Protein AF-0000000080305340 (afdb_homodimer)

InterPro domains:
  IPR036165 YefM-like superfamily [SSF143120] (28-67)

Sequence (236 aa):
MALSLTIDPIDALPRTPASDVKKLGWRGVMRAVAREGKVLVTHHDTPEAVILSADEYAGIRQALQAAAEAHAPSLDSLRRRFDEQLAVLDGAAAGEGLRALMDAPAELHGEVRAGGSHMALSLTIDPIDALPRTPASDVKKLGWRGVMRAVAREGKVLVTHHDTPEAVILSADEYAGIRQALQAAAEAHAPSLDSLRRRFDEQLAVLDGAAAGEGLRALMDAPAELHGEVRAGGSH

pLDDT: mean 75.52, std 21.77, range [28.44, 98.44]

Secondary structure (DSSP, 8-state):
------PPPGGGS-EEEHHHHHHHHHHHHHHHHHHHSEEEEEETTEEEEEEEEHHHHHHHHHHHHHHHHHHHHHHHHHHHHHHHHHHHHHHSTTHHHHHHHHHS--------------/-----PPPPGGGS-EEEHHHHHHHHHHHHHHHHHHHSEEEEEETTEEEEEEEEHHHHHHHHHHHHHHHHHHHHHHHHHHHHHHHHHHHHHHSTTHHHHHHHHHS--------------

Solvent-accessible surface area (backbone atoms only —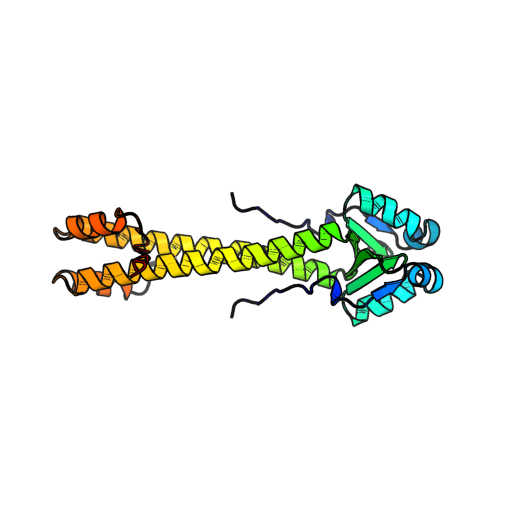 not comparable to full-atom values): 13419 Å² total; per-residue (Å²): 127,77,76,76,66,71,68,79,57,78,89,73,44,52,76,41,48,51,68,49,45,66,73,52,28,68,69,48,50,47,54,52,21,70,73,64,34,36,34,29,31,19,56,96,83,38,80,50,29,34,38,25,22,47,66,45,49,51,48,52,46,50,44,41,50,49,41,60,55,58,38,52,58,53,42,52,51,51,49,49,55,44,53,54,52,48,50,52,32,45,71,38,88,65,18,65,64,56,50,54,59,69,68,43,70,82,67,74,76,68,72,72,76,74,78,73,81,124,127,77,75,76,67,73,68,78,57,77,87,72,44,52,76,41,49,51,69,49,45,65,72,51,29,69,69,49,50,46,54,51,21,71,74,63,33,37,35,28,31,21,54,96,83,38,79,50,29,35,39,25,22,45,66,47,50,51,48,53,46,49,45,41,52,49,40,60,56,58,38,52,58,53,44,51,52,50,50,50,54,44,52,51,51,48,50,53,32,45,70,38,88,65,17,65,62,57,50,54,59,69,67,43,70,82,67,76,75,69,71,72,77,75,76,74,87,122

Structure (mmCIF, N/CA/C/O backbone):
data_AF-0000000080305340-model_v1
#
loop_
_entity.id
_entity.type
_entity.pdbx_description
1 polymer Antitoxin
#
loop_
_atom_site.group_PDB
_atom_site.id
_atom_site.type_symbol
_atom_site.label_atom_id
_atom_site.label_alt_id
_atom_site.label_comp_id
_atom_site.label_asym_id
_atom_site.label_entity_id
_atom_site.label_seq_id
_atom_site.pdbx_PDB_ins_code
_atom_site.Cartn_x
_atom_site.Cartn_y
_atom_site.Cartn_z
_atom_site.occupancy
_atom_site.B_iso_or_equiv
_atom_site.auth_seq_id
_atom_site.auth_comp_id
_atom_site.auth_asym_id
_atom_site.auth_atom_id
_atom_site.pdbx_PDB_model_num
ATOM 1 N N . MET A 1 1 ? -6.578 8.5 16.578 1 28.44 1 MET A N 1
ATOM 2 C CA . MET A 1 1 ? -5.695 7.348 16.469 1 28.44 1 MET A CA 1
ATOM 3 C C . MET A 1 1 ? -5.234 7.156 15.023 1 28.44 1 MET A C 1
ATOM 5 O O . MET A 1 1 ? -6.059 7.074 14.109 1 28.44 1 MET A O 1
ATOM 9 N N . ALA A 1 2 ? -4.141 7.637 14.688 1 37.75 2 ALA A N 1
ATOM 10 C CA . ALA A 1 2 ? -3.641 7.484 13.32 1 37.75 2 ALA A CA 1
ATOM 11 C C . ALA A 1 2 ? -3.684 6.023 12.883 1 37.75 2 ALA A C 1
ATOM 13 O O . ALA A 1 2 ? -3.324 5.125 13.648 1 37.75 2 ALA A O 1
ATOM 14 N N . LEU A 1 3 ? -4.699 5.645 12.289 1 43.81 3 LEU A N 1
ATOM 15 C CA . LEU A 1 3 ? -4.652 4.293 11.734 1 43.81 3 LEU A CA 1
ATOM 16 C C . LEU A 1 3 ? -3.242 3.943 11.273 1 43.81 3 LEU A C 1
ATOM 18 O O . LEU A 1 3 ? -2.66 4.656 10.453 1 43.81 3 LEU A O 1
ATOM 22 N N . SER A 1 4 ? -2.41 3.756 12.289 1 49.03 4 SER A N 1
ATOM 23 C CA . SER A 1 4 ? -1.072 3.246 12.008 1 49.03 4 SER A CA 1
ATOM 24 C C . SER A 1 4 ? -1.089 2.254 10.852 1 49.03 4 SER A C 1
ATOM 26 O O . SER A 1 4 ? -1.354 1.065 11.047 1 49.03 4 SER A O 1
ATOM 28 N N . LEU A 1 5 ? -1.616 2.621 9.664 1 56.94 5 LEU A N 1
ATOM 29 C CA . LEU A 1 5 ? -1.706 1.689 8.539 1 56.94 5 LEU A CA 1
ATOM 30 C C . LEU A 1 5 ? -0.317 1.276 8.062 1 56.94 5 LEU A C 1
ATOM 32 O O . LEU A 1 5 ? 0.219 1.86 7.121 1 56.94 5 LEU A O 1
ATOM 36 N N . THR A 1 6 ? 0.425 0.681 9.07 1 70.88 6 THR A N 1
ATOM 37 C CA . THR A 1 6 ? 1.723 0.156 8.656 1 70.88 6 THR A CA 1
ATOM 38 C C . THR A 1 6 ? 1.5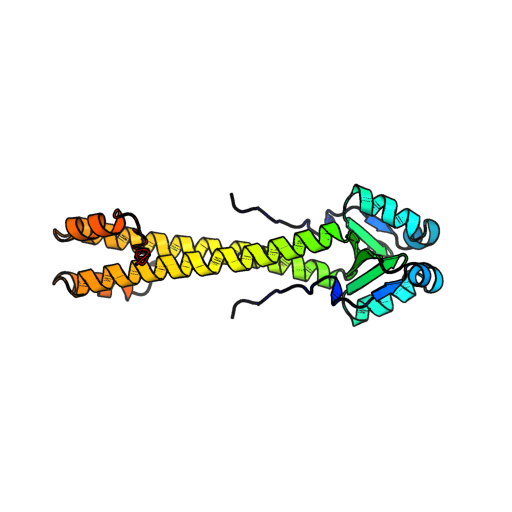66 -1.193 7.965 1 70.88 6 THR A C 1
ATOM 40 O O . THR A 1 6 ? 0.821 -2.057 8.438 1 70.88 6 THR A O 1
ATOM 43 N N . ILE A 1 7 ? 1.909 -1.12 6.781 1 86.88 7 ILE A N 1
ATOM 44 C CA . ILE A 1 7 ? 2.027 -2.4 6.09 1 86.88 7 ILE A CA 1
ATOM 45 C C . ILE A 1 7 ? 3.305 -3.107 6.531 1 86.88 7 ILE A C 1
ATOM 47 O O . ILE A 1 7 ? 4.32 -2.461 6.805 1 86.88 7 ILE A O 1
ATOM 51 N N . ASP A 1 8 ? 3.291 -4.406 6.605 1 93.19 8 ASP A N 1
ATOM 52 C CA . ASP A 1 8 ? 4.398 -5.211 7.117 1 93.19 8 ASP A CA 1
ATOM 53 C C . ASP A 1 8 ? 5.629 -5.074 6.227 1 93.19 8 ASP A C 1
ATOM 55 O O . ASP A 1 8 ? 5.516 -5.027 5 1 93.19 8 ASP A O 1
ATOM 59 N N . PRO A 1 9 ? 6.82 -5.023 6.902 1 94.81 9 PRO A N 1
ATOM 60 C CA . PRO A 1 9 ? 8.023 -5.156 6.078 1 94.81 9 PRO A CA 1
ATOM 61 C C . PRO A 1 9 ? 8.102 -6.504 5.359 1 94.81 9 PRO A C 1
ATOM 63 O O . PRO A 1 9 ? 7.562 -7.496 5.848 1 94.81 9 PRO A O 1
ATOM 66 N N . ILE A 1 10 ? 8.781 -6.453 4.234 1 96.31 10 ILE A N 1
ATOM 67 C CA . ILE A 1 10 ? 8.773 -7.609 3.344 1 96.31 10 ILE A CA 1
ATOM 68 C C . ILE A 1 10 ? 9.359 -8.82 4.066 1 96.31 10 ILE A C 1
ATOM 70 O O . ILE A 1 10 ? 8.922 -9.953 3.848 1 96.31 10 ILE A O 1
ATOM 74 N N . ASP A 1 11 ? 10.305 -8.625 4.957 1 95.44 11 ASP A N 1
ATOM 75 C CA . ASP A 1 11 ? 10.992 -9.711 5.641 1 95.44 11 ASP A CA 1
ATOM 76 C C . ASP A 1 11 ? 10.102 -10.328 6.719 1 95.44 11 ASP A C 1
ATOM 78 O O . ASP A 1 11 ? 10.406 -11.406 7.234 1 95.44 11 ASP A O 1
ATOM 82 N N . ALA A 1 12 ? 9.016 -9.703 7.055 1 96.38 12 ALA A N 1
ATOM 83 C CA . ALA A 1 12 ? 8.117 -10.188 8.094 1 96.38 12 ALA A CA 1
ATOM 84 C C . ALA A 1 12 ? 6.957 -10.977 7.492 1 96.38 12 ALA A C 1
ATOM 86 O O . ALA A 1 12 ? 6.148 -11.562 8.219 1 96.38 12 ALA A O 1
ATOM 87 N N . LEU A 1 13 ? 6.871 -11.07 6.258 1 97.06 13 LEU A N 1
ATOM 88 C CA . LEU A 1 13 ? 5.77 -11.75 5.59 1 97.06 13 LEU A CA 1
ATOM 89 C C . LEU A 1 13 ? 5.969 -13.266 5.621 1 97.06 13 LEU A C 1
ATOM 91 O O . LEU A 1 13 ? 7.102 -13.75 5.57 1 97.06 13 LEU A O 1
ATOM 95 N N . PRO A 1 14 ? 4.848 -13.984 5.762 1 96.88 14 PRO A N 1
ATOM 96 C CA . PRO A 1 14 ? 4.992 -15.422 5.531 1 96.88 14 PRO A CA 1
ATOM 97 C C . PRO A 1 14 ? 5.594 -15.742 4.164 1 96.88 14 PRO A C 1
ATOM 99 O O . PRO A 1 14 ? 5.309 -15.055 3.184 1 96.88 14 PRO A O 1
ATOM 102 N N . ARG A 1 15 ? 6.391 -16.828 4.109 1 96.5 15 ARG A N 1
ATOM 103 C CA . ARG A 1 15 ? 7.164 -17.109 2.904 1 96.5 15 ARG A CA 1
ATOM 104 C C . ARG A 1 15 ? 6.703 -18.406 2.242 1 96.5 15 ARG A C 1
ATOM 106 O O . ARG A 1 15 ? 6.32 -19.344 2.928 1 96.5 15 ARG A O 1
ATOM 113 N N . THR A 1 16 ? 6.773 -18.375 0.985 1 96 16 THR A N 1
ATOM 114 C CA . THR A 1 16 ? 6.555 -19.547 0.155 1 96 16 THR A CA 1
ATOM 115 C C . THR A 1 16 ? 7.57 -19.609 -0.98 1 96 16 THR A C 1
ATOM 117 O O . THR A 1 16 ? 7.645 -18.703 -1.806 1 96 16 THR A O 1
ATOM 120 N N . PRO A 1 17 ? 8.43 -20.703 -0.955 1 96.31 17 PRO A N 1
ATOM 121 C CA . PRO A 1 17 ? 9.344 -20.844 -2.092 1 96.31 17 PRO A CA 1
ATOM 122 C C . PRO A 1 17 ? 8.609 -20.969 -3.426 1 96.31 17 PRO A C 1
ATOM 124 O O . PRO A 1 17 ? 7.531 -21.562 -3.484 1 96.31 17 PRO A O 1
ATOM 127 N N . ALA A 1 18 ? 9.219 -20.5 -4.418 1 94.94 18 ALA A N 1
ATOM 128 C CA . ALA A 1 18 ? 8.68 -20.578 -5.773 1 94.94 18 ALA A CA 1
ATOM 129 C C . ALA A 1 18 ? 8.383 -22.031 -6.152 1 94.94 18 ALA A C 1
ATOM 131 O O . ALA A 1 18 ? 7.418 -22.312 -6.867 1 94.94 18 ALA A O 1
ATOM 132 N N . SER A 1 19 ? 9.172 -22.906 -5.668 1 93.62 19 SER A N 1
ATOM 133 C CA . SER A 1 19 ? 8.961 -24.328 -5.938 1 93.62 19 SER A CA 1
ATOM 134 C C . SER A 1 19 ? 7.641 -24.812 -5.355 1 93.62 19 SER A C 1
ATOM 136 O O . SER A 1 19 ? 6.984 -25.672 -5.934 1 93.62 19 SER A O 1
ATOM 138 N N . ASP A 1 20 ? 7.23 -24.188 -4.262 1 93.06 20 ASP A N 1
ATOM 139 C CA . ASP A 1 20 ? 5.961 -24.562 -3.641 1 93.06 20 ASP A CA 1
ATOM 140 C C . ASP A 1 20 ? 4.777 -24.016 -4.441 1 93.06 20 ASP A C 1
ATOM 142 O O . ASP A 1 20 ? 3.725 -24.656 -4.512 1 93.06 20 ASP A O 1
ATOM 146 N N . VAL A 1 21 ? 4.969 -22.938 -5.027 1 92.12 21 VAL A N 1
ATOM 147 C CA . VAL A 1 21 ? 3.928 -22.391 -5.891 1 92.12 21 VAL A CA 1
ATOM 148 C C . VAL A 1 21 ? 3.641 -23.375 -7.031 1 92.12 21 VAL A C 1
ATOM 150 O O . VAL A 1 21 ? 2.48 -23.625 -7.359 1 92.12 21 VAL A O 1
ATOM 153 N N . LYS A 1 22 ? 4.695 -23.906 -7.543 1 89 22 LYS A N 1
ATOM 154 C CA . LYS A 1 22 ? 4.574 -24.891 -8.625 1 89 22 LYS A CA 1
ATOM 155 C C . LYS A 1 22 ? 3.9 -26.172 -8.141 1 89 22 LYS A C 1
ATOM 157 O O . LYS A 1 22 ? 2.992 -26.688 -8.797 1 89 22 LYS A O 1
ATOM 162 N N . LYS A 1 23 ? 4.309 -26.625 -7.043 1 92.25 23 LYS A N 1
ATOM 163 C CA . LYS A 1 23 ? 3.865 -27.922 -6.512 1 92.25 23 LYS A CA 1
ATOM 164 C C . LYS A 1 23 ? 2.416 -27.844 -6.035 1 92.25 23 LYS A C 1
ATOM 166 O O . LYS A 1 23 ? 1.622 -28.75 -6.309 1 92.25 23 LYS A O 1
ATOM 171 N N . LEU A 1 24 ? 2.084 -26.766 -5.277 1 92.12 24 LEU A N 1
ATOM 172 C CA . LEU A 1 24 ? 0.769 -26.641 -4.664 1 92.12 24 LEU A CA 1
ATOM 173 C C . LEU A 1 24 ? -0.246 -26.094 -5.656 1 92.12 24 LEU A C 1
ATOM 175 O O . LEU A 1 24 ? -1.454 -26.25 -5.477 1 92.12 24 LEU A O 1
ATOM 179 N N . GLY A 1 25 ? 0.296 -25.422 -6.633 1 91.31 25 GLY A N 1
ATOM 180 C CA . GLY A 1 25 ? -0.583 -24.75 -7.574 1 91.31 25 GLY A CA 1
ATOM 181 C C . GLY A 1 25 ? -1.196 -23.484 -7.012 1 91.31 25 GLY A C 1
ATOM 182 O O . GLY A 1 25 ? -1.021 -23.172 -5.832 1 91.31 25 GLY A O 1
ATOM 183 N N . TRP A 1 26 ? -1.897 -22.859 -7.879 1 92.81 26 TRP A N 1
ATOM 184 C CA . TRP A 1 26 ? -2.504 -21.578 -7.523 1 92.81 26 TRP A CA 1
ATOM 185 C C . TRP A 1 26 ? -3.482 -21.734 -6.367 1 92.81 26 TRP A C 1
ATOM 187 O O . TRP A 1 26 ? -3.494 -20.922 -5.438 1 92.81 26 TRP A O 1
ATOM 197 N N . ARG A 1 27 ? -4.289 -22.766 -6.418 1 92.12 27 ARG A N 1
ATOM 198 C CA . ARG A 1 27 ? -5.277 -23 -5.371 1 92.12 27 ARG A CA 1
ATOM 199 C C . ARG A 1 27 ? -4.602 -23.188 -4.016 1 92.12 27 ARG A C 1
ATOM 201 O O . ARG A 1 27 ? -5.109 -22.719 -2.996 1 92.12 27 ARG A O 1
ATOM 208 N N . GLY A 1 28 ? -3.539 -23.953 -4.004 1 93.62 28 GLY A N 1
ATOM 209 C CA . GLY A 1 28 ? -2.785 -24.141 -2.773 1 93.62 28 GLY A CA 1
ATOM 210 C C . GLY A 1 28 ? -2.229 -22.844 -2.219 1 93.62 28 GLY A C 1
ATOM 211 O O . GLY A 1 28 ? -2.301 -22.594 -1.013 1 93.62 28 GLY A O 1
ATOM 212 N N . VAL A 1 29 ? -1.675 -21.984 -3.064 1 94.56 29 VAL A N 1
ATOM 213 C CA . VAL A 1 29 ? -1.134 -20.688 -2.668 1 94.56 29 VAL A CA 1
ATOM 214 C C . VAL A 1 29 ? -2.254 -19.812 -2.127 1 94.56 29 VAL A C 1
ATOM 216 O O . VAL A 1 29 ? -2.08 -19.125 -1.113 1 94.56 29 VAL A O 1
ATOM 219 N N . MET A 1 30 ? -3.41 -19.812 -2.766 1 95.5 30 MET A N 1
ATOM 220 C CA . MET A 1 30 ? -4.531 -18.969 -2.371 1 95.5 30 MET A CA 1
ATOM 221 C C . MET A 1 30 ? -5.07 -19.375 -1.005 1 95.5 30 MET A C 1
ATOM 223 O O . MET A 1 30 ? -5.645 -18.562 -0.286 1 95.5 30 MET A O 1
ATOM 227 N N . ARG A 1 31 ? -4.918 -20.641 -0.623 1 95.69 31 ARG A N 1
ATOM 228 C CA . ARG A 1 31 ? -5.305 -21.047 0.726 1 95.69 31 ARG A CA 1
ATOM 229 C C . ARG A 1 31 ? -4.473 -20.312 1.773 1 95.69 31 ARG A C 1
ATOM 231 O O . ARG A 1 31 ? -5.008 -19.828 2.771 1 95.69 31 ARG A O 1
ATOM 238 N N . ALA A 1 32 ? -3.211 -20.188 1.512 1 94.56 32 ALA A N 1
ATOM 239 C CA . ALA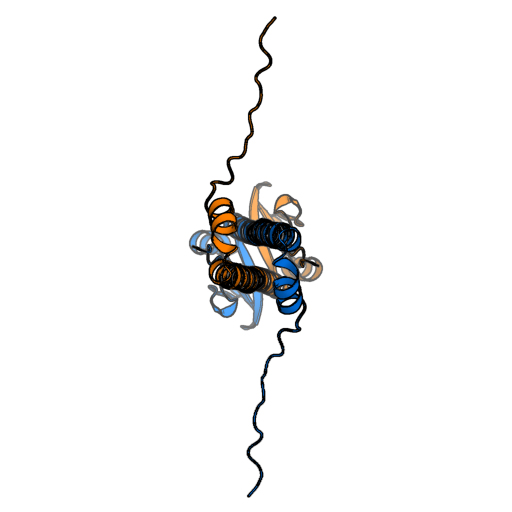 A 1 32 ? -2.334 -19.453 2.418 1 94.56 32 ALA A CA 1
ATOM 240 C C . ALA A 1 32 ? -2.664 -17.953 2.41 1 94.56 32 ALA A C 1
ATOM 242 O O . ALA A 1 32 ? -2.734 -17.328 3.465 1 94.56 32 ALA A O 1
ATOM 243 N N . VAL A 1 33 ? -2.932 -17.453 1.264 1 97 33 VAL A N 1
ATOM 244 C CA . VAL A 1 33 ? -3.25 -16.031 1.112 1 97 33 VAL A CA 1
ATOM 245 C C . VAL A 1 33 ? -4.578 -15.727 1.802 1 97 33 VAL A C 1
ATOM 247 O O . VAL A 1 33 ? -4.734 -14.664 2.41 1 97 33 VAL A O 1
ATOM 250 N N . ALA A 1 34 ? -5.48 -16.625 1.646 1 95.81 34 ALA A N 1
ATOM 251 C CA . ALA A 1 34 ? -6.773 -16.438 2.293 1 95.81 34 ALA A CA 1
ATOM 252 C C . ALA A 1 34 ? -6.621 -16.344 3.809 1 95.81 34 ALA A C 1
ATOM 254 O O . ALA A 1 34 ? -7.352 -15.594 4.465 1 95.81 34 ALA A O 1
ATOM 255 N N . ARG A 1 35 ? -5.668 -17 4.387 1 94.75 35 ARG A N 1
ATOM 256 C CA . ARG A 1 35 ? -5.449 -17.031 5.828 1 94.75 35 ARG A CA 1
ATOM 257 C C . ARG A 1 35 ? -4.652 -15.82 6.293 1 94.75 35 ARG A C 1
ATOM 259 O O . ARG A 1 35 ? -4.984 -15.203 7.305 1 94.75 35 ARG A O 1
ATOM 266 N N . GLU A 1 36 ? -3.609 -15.477 5.531 1 95.44 36 GLU A N 1
ATOM 267 C CA . GLU A 1 36 ? -2.637 -14.484 5.98 1 95.44 36 GLU A CA 1
ATOM 268 C C . GLU A 1 36 ? -2.871 -13.133 5.309 1 95.44 36 GLU A C 1
ATOM 270 O O . GLU A 1 36 ? -2.33 -12.117 5.742 1 95.44 36 GLU A O 1
ATOM 275 N N . GLY A 1 37 ? -3.586 -13.117 4.203 1 96.94 37 GLY A N 1
ATOM 276 C CA . GLY A 1 37 ? -3.812 -11.922 3.412 1 96.94 37 GLY A CA 1
ATOM 277 C C . GLY A 1 37 ? -2.695 -11.633 2.428 1 96.94 37 GLY A C 1
ATOM 278 O O . GLY A 1 37 ? -2.883 -10.883 1.468 1 96.94 37 GLY A O 1
ATOM 279 N N . LYS A 1 38 ? -1.516 -12.227 2.717 1 98.06 38 LYS A N 1
ATOM 280 C CA . LYS A 1 38 ? -0.329 -11.953 1.911 1 98.06 38 LYS A CA 1
ATOM 281 C C . LYS A 1 38 ? 0.73 -13.031 2.111 1 98.06 38 LYS A C 1
ATOM 283 O O . LYS A 1 38 ? 0.821 -13.633 3.188 1 98.06 38 LYS A O 1
ATOM 288 N N . VAL A 1 39 ? 1.515 -13.219 1.073 1 98 39 VAL A N 1
ATOM 289 C CA . VAL A 1 39 ? 2.639 -14.148 1.16 1 98 39 VAL A CA 1
ATOM 290 C C . VAL A 1 39 ? 3.781 -13.656 0.274 1 98 39 VAL A C 1
ATOM 292 O O . VAL A 1 39 ? 3.549 -13.148 -0.826 1 98 39 VAL A O 1
ATOM 295 N N . LEU A 1 40 ? 4.992 -13.82 0.796 1 98.38 40 LEU A N 1
ATOM 296 C CA . LEU A 1 40 ? 6.203 -13.555 0.027 1 98.38 40 LEU A CA 1
ATOM 297 C C . LEU A 1 40 ? 6.652 -14.797 -0.731 1 98.38 40 LEU A C 1
ATOM 299 O O . LEU A 1 40 ? 6.82 -15.867 -0.135 1 98.38 40 LEU A O 1
ATOM 303 N N . VAL A 1 41 ? 6.785 -14.68 -1.969 1 98.12 41 VAL A N 1
ATOM 304 C CA . VAL A 1 41 ? 7.363 -15.758 -2.77 1 98.12 41 VAL A CA 1
ATOM 305 C C . VAL A 1 41 ? 8.867 -15.523 -2.939 1 98.12 41 VAL A C 1
ATOM 307 O O . VAL A 1 41 ? 9.289 -14.438 -3.324 1 98.12 41 VAL A O 1
ATOM 310 N N . THR A 1 42 ? 9.594 -16.562 -2.602 1 97.69 42 THR A N 1
ATOM 311 C CA . THR A 1 42 ? 11.047 -16.469 -2.703 1 97.69 42 THR A CA 1
ATOM 312 C C . THR A 1 42 ? 11.586 -17.484 -3.717 1 97.69 42 THR A C 1
ATOM 314 O O . THR A 1 42 ? 10.938 -18.484 -3.998 1 97.69 42 THR A O 1
ATOM 317 N N . HIS A 1 43 ? 12.641 -17.125 -4.355 1 95.06 43 HIS A N 1
ATOM 318 C CA . HIS A 1 43 ? 13.469 -18.016 -5.16 1 95.06 43 HIS A CA 1
ATOM 319 C C . HIS A 1 43 ? 14.891 -18.094 -4.613 1 95.06 43 HIS A C 1
ATOM 321 O O . HIS A 1 43 ? 15.578 -17.062 -4.5 1 95.06 43 HIS A O 1
ATOM 327 N N . HIS A 1 44 ? 15.367 -19.25 -4.16 1 93.06 44 HIS A N 1
ATOM 328 C CA . HIS A 1 44 ? 16.641 -19.438 -3.488 1 93.06 44 HIS A CA 1
ATOM 329 C C . HIS A 1 44 ? 16.828 -18.422 -2.367 1 93.06 44 HIS A C 1
ATOM 331 O O . HIS A 1 44 ? 17.875 -17.781 -2.281 1 93.06 44 HIS A O 1
ATOM 337 N N . ASP A 1 45 ? 15.797 -18.172 -1.675 1 92.69 45 ASP A N 1
ATOM 338 C CA . ASP A 1 45 ? 15.734 -17.328 -0.48 1 92.69 45 ASP A CA 1
ATOM 339 C C . ASP A 1 45 ? 15.805 -15.852 -0.843 1 92.69 45 ASP A C 1
ATOM 341 O O . ASP A 1 45 ? 15.914 -14.992 0.038 1 92.69 45 ASP A O 1
ATOM 345 N N . THR A 1 46 ? 15.75 -15.555 -2.051 1 95.5 46 THR A N 1
ATOM 346 C CA . THR A 1 46 ? 15.68 -14.172 -2.506 1 95.5 46 THR A CA 1
ATOM 347 C C . THR A 1 46 ? 14.234 -13.758 -2.76 1 95.5 46 THR A C 1
ATOM 349 O O . THR A 1 46 ? 13.5 -14.445 -3.467 1 95.5 46 THR A O 1
ATOM 352 N N . PRO A 1 47 ? 13.828 -12.695 -2.158 1 97.25 47 PRO A N 1
ATOM 353 C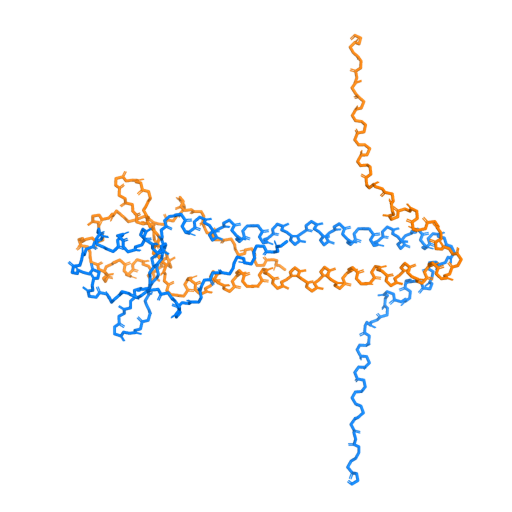 CA . PRO A 1 47 ? 12.461 -12.234 -2.398 1 97.25 47 PRO A CA 1
ATOM 354 C C . PRO A 1 47 ? 12.195 -11.906 -3.867 1 97.25 47 PRO A C 1
ATOM 356 O O . PRO A 1 47 ? 12.969 -11.18 -4.492 1 97.25 47 PRO A O 1
ATOM 359 N N . GLU A 1 48 ? 11.062 -12.391 -4.332 1 97.31 48 GLU A N 1
ATOM 360 C CA . GLU A 1 48 ? 10.727 -12.141 -5.73 1 97.31 48 GLU A CA 1
ATOM 361 C C . GLU A 1 48 ? 9.438 -11.328 -5.848 1 97.31 48 GLU A C 1
ATOM 363 O O . GLU A 1 48 ? 9.391 -10.328 -6.566 1 97.31 48 GLU A O 1
ATOM 368 N N . ALA A 1 49 ? 8.438 -11.758 -5.176 1 98.38 49 ALA A N 1
ATOM 369 C CA . ALA A 1 49 ? 7.129 -11.125 -5.316 1 98.38 49 ALA A CA 1
ATOM 370 C C . ALA A 1 49 ? 6.281 -11.32 -4.062 1 98.38 49 ALA A C 1
ATOM 372 O O . ALA A 1 49 ? 6.566 -12.195 -3.246 1 98.38 49 ALA A O 1
ATOM 373 N N . VAL A 1 50 ? 5.348 -10.492 -3.867 1 98.44 50 VAL A N 1
ATOM 374 C CA . VAL A 1 50 ? 4.348 -10.602 -2.809 1 98.44 50 VAL A CA 1
ATOM 375 C C . VAL A 1 50 ? 2.967 -10.82 -3.424 1 98.44 50 VAL A C 1
ATOM 377 O O . VAL A 1 50 ? 2.574 -10.109 -4.352 1 98.44 50 VAL A O 1
ATOM 380 N N . ILE A 1 51 ? 2.322 -11.789 -2.949 1 98.44 51 ILE A N 1
ATOM 381 C CA . ILE A 1 51 ? 0.935 -12.023 -3.336 1 98.44 51 ILE A CA 1
ATOM 382 C C . ILE A 1 51 ? 0 -11.5 -2.248 1 98.44 51 ILE A C 1
ATOM 384 O O . ILE A 1 51 ? 0.091 -11.914 -1.09 1 98.44 51 ILE A O 1
ATOM 388 N N . LEU A 1 52 ? -0.815 -10.594 -2.654 1 98.19 52 LEU A N 1
ATOM 389 C CA . LEU A 1 52 ? -1.842 -10.031 -1.782 1 98.19 52 LEU A CA 1
ATOM 390 C C . LEU A 1 52 ? -3.225 -10.531 -2.18 1 98.19 52 LEU A C 1
ATOM 392 O O . LEU A 1 52 ? -3.539 -10.633 -3.369 1 98.19 52 LEU A O 1
ATOM 396 N N . SER A 1 53 ? -4.023 -10.812 -1.187 1 97.94 53 SER A N 1
ATOM 397 C CA . SER A 1 53 ? -5.441 -10.961 -1.513 1 97.94 53 SER A CA 1
ATOM 398 C C . SER A 1 53 ? -6.012 -9.672 -2.084 1 97.94 53 SER A C 1
ATOM 400 O O . SER A 1 53 ? -5.48 -8.586 -1.837 1 97.94 53 SER A O 1
ATOM 402 N N . ALA A 1 54 ? -7.062 -9.797 -2.787 1 97.25 54 ALA A N 1
ATOM 403 C CA . ALA A 1 54 ? -7.738 -8.609 -3.299 1 97.25 54 ALA A CA 1
ATOM 404 C C . ALA A 1 54 ? -8.141 -7.672 -2.16 1 97.25 54 ALA A C 1
ATOM 406 O O . ALA A 1 54 ? -8.023 -6.449 -2.279 1 97.25 54 ALA A O 1
ATOM 407 N N . ASP A 1 55 ? -8.547 -8.234 -1.075 1 95.06 55 ASP A N 1
ATOM 408 C CA . ASP A 1 55 ? -8.961 -7.445 0.082 1 95.06 55 ASP A CA 1
ATOM 409 C C . ASP A 1 55 ? -7.777 -6.699 0.693 1 95.06 55 ASP A C 1
ATOM 411 O O . ASP A 1 55 ? -7.895 -5.531 1.065 1 95.06 55 ASP A O 1
ATOM 415 N N . GLU A 1 56 ? -6.617 -7.391 0.802 1 95.69 56 GLU A N 1
ATOM 416 C CA . GLU A 1 56 ? -5.422 -6.746 1.338 1 95.69 56 GLU A CA 1
ATOM 417 C C . GLU A 1 56 ? -4.973 -5.586 0.451 1 95.69 56 GLU A C 1
ATOM 419 O O . GLU A 1 56 ? -4.613 -4.52 0.951 1 95.69 56 GLU A O 1
ATOM 424 N N . TYR A 1 57 ? -5.008 -5.793 -0.797 1 96.31 57 TYR A N 1
ATOM 425 C CA . TYR A 1 57 ? -4.648 -4.734 -1.733 1 96.31 57 TYR A CA 1
ATOM 426 C C . TYR A 1 57 ? -5.57 -3.529 -1.575 1 96.31 57 TYR A C 1
ATOM 428 O O . TYR A 1 57 ? -5.109 -2.387 -1.532 1 96.31 57 TYR A O 1
ATOM 436 N N . ALA A 1 58 ? -6.836 -3.768 -1.497 1 93.88 58 ALA A N 1
ATOM 437 C CA . ALA A 1 58 ? -7.812 -2.701 -1.312 1 93.88 58 ALA A CA 1
ATOM 438 C C . ALA A 1 58 ? -7.559 -1.94 -0.013 1 93.88 58 ALA A C 1
ATOM 440 O O . ALA A 1 58 ? -7.684 -0.714 0.03 1 93.88 58 ALA A O 1
ATOM 441 N N . GLY A 1 59 ? -7.227 -2.662 1.014 1 92.38 59 GLY A N 1
ATOM 442 C CA . GLY A 1 59 ? -6.914 -2.031 2.285 1 92.38 59 GLY A CA 1
ATOM 443 C C . GLY A 1 59 ? -5.723 -1.095 2.211 1 92.38 59 GLY A C 1
ATOM 444 O O . GLY A 1 59 ? -5.75 -0.003 2.783 1 92.38 59 GLY A O 1
ATOM 445 N N . ILE A 1 60 ? -4.727 -1.586 1.546 1 91.81 60 ILE A N 1
ATOM 446 C CA . ILE A 1 60 ? -3.529 -0.772 1.367 1 91.81 60 ILE A CA 1
ATOM 447 C C . ILE A 1 60 ? -3.877 0.495 0.589 1 91.81 60 ILE A C 1
ATOM 449 O O . ILE A 1 60 ? -3.459 1.594 0.962 1 91.81 60 ILE A O 1
ATOM 453 N N . ARG A 1 61 ? -4.637 0.362 -0.453 1 92.06 61 ARG A N 1
ATOM 454 C CA . ARG A 1 61 ? -5.051 1.512 -1.251 1 92.06 61 ARG A CA 1
ATOM 455 C C . ARG A 1 61 ? -5.848 2.504 -0.409 1 92.06 61 ARG A C 1
ATOM 457 O O . ARG A 1 61 ? -5.633 3.715 -0.501 1 92.06 61 ARG A O 1
ATOM 464 N N . GLN A 1 62 ? -6.734 1.99 0.361 1 89.31 62 GLN A N 1
ATOM 465 C CA . GLN A 1 62 ? -7.551 2.838 1.224 1 89.31 62 GLN A CA 1
ATOM 466 C C . GLN A 1 62 ? -6.688 3.588 2.234 1 89.31 62 GLN A C 1
ATOM 468 O O . GLN A 1 62 ? -6.926 4.766 2.512 1 89.31 62 GLN A O 1
ATOM 473 N N . ALA A 1 63 ? -5.777 2.834 2.736 1 87 63 ALA A N 1
ATOM 474 C CA . ALA A 1 63 ? -4.883 3.451 3.715 1 87 63 ALA A CA 1
ATOM 475 C C . ALA A 1 63 ? -4.09 4.594 3.09 1 87 63 ALA A C 1
ATOM 477 O O . ALA A 1 63 ? -3.924 5.652 3.705 1 87 63 ALA A O 1
ATOM 478 N N . LEU A 1 64 ? -3.633 4.395 1.926 1 86.38 64 LEU A N 1
ATOM 479 C CA . LEU A 1 64 ? -2.869 5.414 1.216 1 86.38 64 LEU A CA 1
ATOM 480 C C . LEU A 1 64 ? -3.736 6.629 0.911 1 86.38 64 LEU A C 1
ATOM 482 O O . LEU A 1 64 ? -3.293 7.77 1.065 1 86.38 64 LEU A O 1
ATOM 486 N N . GLN A 1 65 ? -4.922 6.359 0.526 1 84 65 GLN A N 1
ATOM 487 C CA . GLN A 1 65 ? -5.855 7.441 0.227 1 84 65 GLN A CA 1
ATOM 488 C C . GLN A 1 65 ? -6.188 8.242 1.481 1 84 65 GLN A C 1
ATOM 490 O O . GLN A 1 65 ? -6.215 9.477 1.449 1 84 65 GLN A O 1
ATOM 495 N N . ALA A 1 66 ? -6.422 7.535 2.5 1 82.38 66 ALA A N 1
ATOM 496 C CA . ALA A 1 66 ? -6.75 8.188 3.766 1 82.38 66 ALA A CA 1
ATOM 497 C C . ALA A 1 66 ? -5.594 9.062 4.246 1 82.38 66 ALA A C 1
ATOM 499 O O . ALA A 1 66 ? -5.812 10.156 4.777 1 82.38 66 ALA A O 1
ATOM 500 N N . ALA A 1 67 ? -4.422 8.547 4.066 1 77.5 67 ALA A N 1
ATOM 501 C CA . ALA A 1 67 ? -3.242 9.297 4.48 1 77.5 67 ALA A CA 1
ATOM 502 C C . ALA A 1 67 ? -3.105 10.586 3.672 1 77.5 67 ALA A C 1
ATOM 504 O O . ALA A 1 67 ? -2.744 11.633 4.215 1 77.5 67 ALA A O 1
ATOM 505 N N . ALA A 1 68 ? -3.408 10.531 2.479 1 74.75 68 ALA A N 1
ATOM 506 C CA . ALA A 1 68 ? -3.332 11.695 1.6 1 74.75 68 ALA A CA 1
ATOM 507 C C . ALA A 1 68 ? -4.383 12.734 1.975 1 74.75 68 ALA A C 1
ATOM 509 O O . ALA A 1 68 ? -4.125 13.938 1.91 1 74.75 68 ALA A O 1
ATOM 510 N N . GLU A 1 69 ? -5.488 12.266 2.42 1 75.19 69 GLU A N 1
ATOM 511 C CA . GLU A 1 69 ? -6.605 13.148 2.729 1 75.19 69 GLU A CA 1
ATOM 512 C C . GLU A 1 69 ? -6.449 13.781 4.109 1 75.19 69 GLU A C 1
ATOM 514 O O . GLU A 1 69 ? -6.98 14.859 4.371 1 75.19 69 GLU A O 1
ATOM 519 N N . ALA A 1 70 ? -5.914 13.07 5.02 1 69.31 70 ALA A N 1
ATOM 520 C CA . ALA A 1 70 ? -5.766 13.547 6.395 1 69.31 70 ALA A CA 1
ATOM 521 C C . ALA A 1 70 ? -4.863 14.773 6.453 1 69.31 70 ALA A C 1
ATOM 523 O O . ALA A 1 70 ? -5.055 15.656 7.293 1 69.31 70 ALA A O 1
ATOM 524 N N . HIS A 1 71 ? -3.857 14.891 5.73 1 65.19 71 HIS A N 1
ATOM 525 C CA . HIS A 1 71 ? -2.877 15.969 5.816 1 65.19 71 HIS A CA 1
ATOM 526 C C . HIS A 1 71 ? -3.436 17.266 5.254 1 65.19 71 HIS A C 1
ATOM 528 O O . HIS A 1 71 ? -3.332 18.328 5.887 1 65.19 71 HIS A O 1
ATOM 534 N N . ALA A 1 72 ? -4.176 17.219 4.273 1 63.12 72 ALA A N 1
ATOM 535 C CA . ALA A 1 72 ? -4.48 18.422 3.488 1 63.12 72 ALA A CA 1
ATOM 536 C C . ALA A 1 72 ? -5.445 19.328 4.234 1 63.12 72 ALA A C 1
ATOM 538 O O . ALA A 1 72 ? -5.172 20.516 4.414 1 63.12 72 ALA A O 1
ATOM 539 N N . PRO A 1 73 ? -6.484 18.828 4.688 1 63.09 73 PRO A N 1
ATOM 540 C CA . PRO A 1 73 ? -7.484 19.75 5.227 1 63.09 73 PRO A CA 1
ATOM 541 C C . PRO A 1 73 ? -7.094 20.312 6.594 1 63.09 73 PRO A C 1
ATOM 543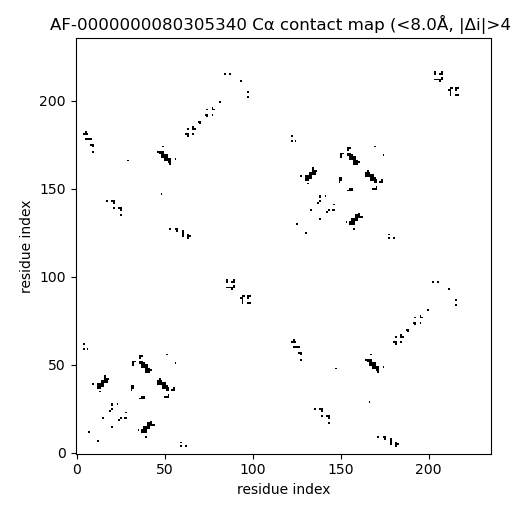 O O . PRO A 1 73 ? -7.371 21.484 6.891 1 63.09 73 PRO A O 1
ATOM 546 N N . SER A 1 74 ? -6.406 19.453 7.238 1 68.12 74 SER A N 1
ATOM 547 C CA . SER A 1 74 ? -6.078 19.891 8.594 1 68.12 74 SER A CA 1
ATOM 548 C C . SER A 1 74 ? -5.027 21 8.57 1 68.12 74 SER A C 1
ATOM 550 O O . SER A 1 74 ? -5.172 22.016 9.266 1 68.12 74 SER A O 1
ATOM 552 N N . LEU A 1 75 ? -4.051 20.797 7.797 1 67.94 75 LEU A N 1
ATOM 553 C CA . LEU A 1 75 ? -2.977 21.781 7.684 1 67.94 75 LEU A CA 1
ATOM 554 C C . LEU A 1 75 ? -3.496 23.094 7.09 1 67.94 75 LEU A C 1
ATOM 556 O O . LEU A 1 75 ? -3.146 24.172 7.566 1 67.94 75 LEU A O 1
ATOM 560 N N . ASP A 1 76 ? -4.332 22.906 6.109 1 70.94 76 ASP A N 1
ATOM 561 C CA . ASP A 1 76 ? -4.906 24.078 5.465 1 70.94 76 ASP A CA 1
ATOM 562 C C . ASP A 1 76 ? -5.793 24.859 6.438 1 70.94 76 ASP A C 1
ATOM 564 O O . ASP A 1 76 ? -5.75 26.094 6.477 1 70.94 76 ASP A O 1
ATOM 568 N N . SER A 1 77 ? -6.578 24.109 7.168 1 74.25 77 SER A N 1
ATOM 569 C CA . SER A 1 77 ? -7.457 24.75 8.141 1 74.25 77 SER A CA 1
ATOM 570 C C . SER A 1 77 ? -6.652 25.469 9.227 1 74.25 77 SER A C 1
ATOM 572 O O . SER A 1 77 ? -6.992 26.578 9.625 1 74.25 77 SER A O 1
ATOM 574 N N . LEU A 1 78 ? -5.602 24.875 9.633 1 72.56 78 LEU A N 1
ATOM 575 C CA . LEU A 1 78 ? -4.758 25.484 10.656 1 72.56 78 LEU A CA 1
ATOM 576 C C . LEU A 1 78 ? -4.027 26.703 10.109 1 72.56 78 LEU A C 1
ATOM 578 O O . LEU A 1 78 ? -3.939 27.734 10.789 1 72.56 78 LEU A O 1
ATOM 582 N N . ARG A 1 79 ? -3.564 26.578 8.984 1 75.19 79 ARG A N 1
ATOM 583 C CA . ARG A 1 79 ? -2.902 27.703 8.336 1 75.19 79 ARG A CA 1
ATOM 584 C C . ARG A 1 79 ? -3.859 28.875 8.172 1 75.19 79 ARG A C 1
ATOM 586 O O . ARG A 1 79 ? -3.486 30.031 8.422 1 75.19 79 ARG A O 1
ATOM 593 N N . ARG A 1 80 ? -5.035 28.656 7.793 1 77.88 80 ARG A N 1
ATOM 594 C CA . ARG A 1 80 ? -6.039 29.703 7.617 1 77.88 80 ARG A CA 1
ATOM 595 C C . ARG A 1 80 ? -6.344 30.391 8.938 1 77.88 80 ARG A C 1
ATOM 597 O O . ARG A 1 80 ? -6.406 31.625 9 1 77.88 80 ARG A O 1
ATOM 604 N N . ARG A 1 81 ? -6.57 29.625 9.906 1 71.69 81 ARG A N 1
ATOM 605 C CA . ARG A 1 81 ? -6.855 30.203 11.219 1 71.69 81 ARG A CA 1
ATOM 606 C C . ARG A 1 81 ? -5.703 31.078 11.695 1 71.69 81 ARG A C 1
ATOM 608 O O . ARG A 1 81 ? -5.93 32.156 12.266 1 71.69 81 ARG A O 1
ATOM 615 N N . PHE A 1 82 ? -4.555 30.578 11.438 1 75.25 82 PHE A N 1
ATOM 616 C CA . PHE A 1 82 ? -3.359 31.344 11.797 1 75.25 82 PHE A CA 1
ATOM 617 C C . PHE A 1 82 ? -3.314 32.656 11.039 1 75.25 82 PHE A C 1
ATOM 619 O O . PHE A 1 82 ? -3.143 33.719 11.648 1 75.25 82 PHE A O 1
ATOM 626 N N . ASP A 1 83 ? -3.463 32.562 9.812 1 73.69 83 ASP A N 1
ATOM 627 C CA . ASP A 1 83 ? -3.451 33.781 8.977 1 73.69 83 ASP A CA 1
ATOM 628 C C . ASP A 1 83 ? -4.523 34.75 9.422 1 73.69 83 ASP A C 1
ATOM 630 O O . ASP A 1 83 ? -4.289 35.969 9.445 1 73.69 83 ASP A O 1
ATOM 634 N N . GLU A 1 84 ? -5.664 34.312 9.711 1 73.38 84 GLU A N 1
ATOM 635 C CA . GLU A 1 84 ? -6.777 35.156 10.148 1 73.38 84 GLU A CA 1
ATOM 636 C C . GLU A 1 84 ? -6.453 35.875 11.469 1 73.38 84 GLU A C 1
ATOM 638 O O . GLU A 1 84 ? -6.746 37.031 11.633 1 73.38 84 GLU A O 1
ATOM 643 N N . GLN A 1 85 ? -5.859 35.25 12.352 1 69.62 85 GLN A N 1
ATOM 644 C CA . GLN A 1 85 ? -5.473 35.812 13.641 1 69.62 85 GLN A CA 1
ATOM 645 C C . GLN A 1 85 ? -4.41 36.875 13.469 1 69.62 85 GLN A C 1
ATOM 647 O O . GLN A 1 85 ? -4.461 37.938 14.125 1 69.62 85 GLN A O 1
ATOM 652 N N . LEU A 1 86 ? -3.566 36.594 12.555 1 71.88 86 LEU A N 1
ATOM 653 C CA . LEU A 1 86 ? -2.521 37.562 12.281 1 71.88 86 LEU A CA 1
ATOM 654 C C . LEU A 1 86 ? -3.105 38.844 11.641 1 71.88 86 LEU A C 1
ATOM 656 O O . LEU A 1 86 ? -2.664 39.938 11.938 1 71.88 86 LEU A O 1
ATOM 660 N N . ALA A 1 87 ? -4.023 38.625 10.812 1 70.81 87 ALA A N 1
ATOM 661 C CA . ALA A 1 87 ? -4.68 39.75 10.148 1 70.81 87 ALA A CA 1
ATOM 662 C C . ALA A 1 87 ? -5.414 40.625 11.156 1 70.81 87 ALA A C 1
ATOM 664 O O . ALA A 1 87 ? -5.422 41.844 11.031 1 70.81 87 ALA A O 1
ATOM 665 N N . VAL A 1 88 ? -6.059 40.031 12.102 1 66.81 88 VAL A N 1
ATOM 666 C CA . VAL A 1 88 ? -6.789 40.75 13.141 1 66.81 88 VAL A CA 1
ATOM 667 C C . VAL A 1 88 ? -5.812 41.531 13.992 1 66.81 88 VAL A C 1
ATOM 669 O O . VAL A 1 88 ? -6.078 42.688 14.336 1 66.81 88 VAL A O 1
ATOM 672 N N . LEU A 1 89 ? -4.727 40.938 14.281 1 65.94 89 LEU A N 1
ATOM 673 C CA . LEU A 1 89 ? -3.715 41.625 15.086 1 65.94 89 LEU A CA 1
ATOM 674 C C . LEU A 1 89 ? -3.096 42.781 14.328 1 65.94 89 LEU A C 1
ATOM 676 O O . LEU A 1 89 ? -2.834 43.844 14.906 1 65.94 89 LEU A O 1
ATOM 680 N N . ASP A 1 90 ? -2.746 42.406 13.164 1 63.03 90 ASP A N 1
ATOM 681 C CA . ASP A 1 90 ? -2.186 43.469 12.336 1 63.03 90 ASP A CA 1
ATOM 682 C C . ASP A 1 90 ? -3.164 44.656 12.211 1 63.03 90 ASP A C 1
ATOM 684 O O . ASP A 1 90 ? -2.75 45.812 12.094 1 63.03 90 ASP A O 1
ATOM 688 N N . GLY A 1 91 ? -4.289 44.281 12.008 1 58.81 91 GLY A N 1
ATOM 689 C CA . GLY A 1 91 ? -5.289 45.344 11.977 1 58.81 91 GLY A CA 1
ATOM 690 C C . GLY A 1 91 ? -5.449 46.031 13.305 1 58.81 91 GLY A C 1
ATOM 691 O O . GLY A 1 91 ? -5.789 47.219 13.344 1 58.81 91 GLY A O 1
ATOM 692 N N . ALA A 1 92 ? -5.293 45.219 14.352 1 55 92 ALA A N 1
ATOM 693 C CA . ALA A 1 92 ? -5.254 45.875 15.672 1 55 92 ALA A CA 1
ATOM 694 C C . ALA A 1 92 ? -3.846 46.344 16.016 1 55 92 ALA A C 1
ATOM 696 O O . ALA A 1 92 ? -2.861 45.781 15.516 1 55 92 ALA A O 1
ATOM 697 N N . ALA A 1 93 ? -3.488 47.5 16.172 1 51.41 93 ALA A N 1
ATOM 698 C CA . ALA A 1 93 ? -2.221 48.188 16.406 1 51.41 93 ALA A CA 1
ATOM 699 C C . ALA A 1 93 ? -1.149 47.188 16.875 1 51.41 93 ALA A C 1
ATOM 701 O O . ALA A 1 93 ? 0.046 47.438 16.703 1 51.41 93 ALA A O 1
ATOM 702 N N . ALA A 1 94 ? -1.495 46.156 17.328 1 51.69 94 ALA A N 1
ATOM 703 C CA . ALA A 1 94 ? -0.569 45.219 17.969 1 51.69 94 ALA A CA 1
ATOM 704 C C . ALA A 1 94 ? 0.099 44.312 16.953 1 51.69 94 ALA A C 1
ATOM 706 O O . ALA A 1 94 ? 1.041 43.594 17.281 1 51.69 94 ALA A O 1
ATOM 707 N N . GLY A 1 95 ? -0.108 44.375 15.719 1 50.78 95 GLY A N 1
ATOM 708 C CA . GLY A 1 95 ? 0.227 43.5 14.602 1 50.78 95 GLY A CA 1
ATOM 709 C C . GLY A 1 95 ? 1.689 43.594 14.203 1 50.78 95 GLY A C 1
ATOM 710 O O . GLY A 1 95 ? 2.23 42.625 13.633 1 50.78 95 GLY A O 1
ATOM 711 N N . GLU A 1 96 ? 2.334 44.719 14.422 1 52.53 96 GLU A N 1
ATOM 712 C CA . GLU A 1 96 ? 3.709 44.875 13.961 1 52.53 96 GLU A CA 1
ATOM 713 C C . GLU A 1 96 ? 4.641 43.906 14.664 1 52.53 96 GLU A C 1
ATOM 715 O O . GLU A 1 96 ? 5.527 43.312 14.031 1 52.53 96 GLU A O 1
ATOM 720 N N . GLY A 1 97 ? 4.492 43.75 15.898 1 49.81 97 GLY A N 1
ATOM 721 C CA . GLY A 1 97 ? 5.375 42.875 16.656 1 49.81 97 GLY A CA 1
ATOM 722 C C . GLY A 1 97 ? 5.195 41.406 16.297 1 49.81 97 GLY A C 1
ATOM 723 O O . GLY A 1 97 ? 6.176 40.656 16.125 1 49.81 97 GLY A O 1
ATOM 724 N N . LEU A 1 98 ? 3.961 40.969 16.062 1 54.03 98 LEU A N 1
ATOM 725 C CA . LEU A 1 98 ? 3.717 39.562 15.773 1 54.03 98 LEU A CA 1
ATOM 726 C C . LEU A 1 98 ? 4.25 39.188 14.398 1 54.03 98 LEU A C 1
ATOM 728 O O . LEU A 1 98 ? 4.816 38.094 14.219 1 54.03 98 LEU A O 1
ATOM 732 N N . ARG A 1 99 ? 4.176 39.969 13.344 1 52.56 99 ARG A N 1
ATOM 733 C CA . ARG A 1 99 ? 4.73 39.75 12.016 1 52.56 99 ARG A CA 1
ATOM 734 C C . ARG A 1 99 ? 6.25 39.625 12.07 1 52.56 99 ARG A C 1
ATOM 736 O O . ARG A 1 99 ? 6.824 38.75 11.398 1 52.56 99 ARG A O 1
ATOM 743 N N . ALA A 1 100 ? 6.836 40.5 12.883 1 50.81 100 ALA A N 1
ATOM 744 C CA . ALA A 1 100 ? 8.289 40.406 13.023 1 50.81 100 ALA A CA 1
ATOM 745 C C . ALA A 1 100 ? 8.719 39.062 13.562 1 50.81 100 ALA A C 1
ATOM 747 O O . ALA A 1 100 ? 9.711 38.469 13.109 1 50.81 100 ALA A O 1
ATOM 748 N N . LEU A 1 101 ? 7.969 38.5 14.406 1 52.66 101 LEU A N 1
ATOM 749 C CA . LEU A 1 101 ? 8.297 37.188 15.008 1 52.66 101 LEU A CA 1
ATOM 750 C C . LEU A 1 101 ? 8.055 36.062 14.023 1 52.66 101 LEU A C 1
ATOM 752 O O . LEU A 1 101 ? 8.828 35.094 13.977 1 52.66 101 LEU A O 1
ATOM 756 N N . MET A 1 102 ? 7.043 36.219 13.211 1 53.28 102 MET A N 1
ATOM 757 C CA . MET A 1 102 ? 6.719 35.188 12.242 1 53.28 102 MET A CA 1
ATOM 758 C C . MET A 1 102 ? 7.715 35.188 11.086 1 53.28 102 MET A C 1
ATOM 760 O O . MET A 1 102 ? 7.973 34.156 10.477 1 53.28 102 MET A O 1
ATOM 764 N N . ASP A 1 103 ? 8.078 36.312 10.727 1 48.69 103 ASP A N 1
ATOM 765 C CA . ASP A 1 103 ? 9.047 36.469 9.648 1 48.69 103 ASP A CA 1
ATOM 766 C C . ASP A 1 103 ? 10.461 36.188 10.133 1 48.69 103 ASP A C 1
ATOM 768 O O . ASP A 1 103 ? 11.391 36.094 9.336 1 48.69 103 ASP A O 1
ATOM 772 N N . ALA A 1 104 ? 10.672 36.156 11.391 1 47.41 104 ALA A N 1
ATOM 773 C CA . ALA A 1 104 ? 12.023 35.906 11.867 1 47.41 104 ALA A CA 1
ATOM 774 C C . ALA A 1 104 ? 12.43 34.438 11.586 1 47.41 104 ALA A C 1
ATOM 776 O O . ALA A 1 104 ? 11.648 33.531 11.828 1 47.41 104 ALA A O 1
ATOM 777 N N . PRO A 1 105 ? 13.352 34.25 10.711 1 43.91 105 PRO A N 1
ATOM 778 C CA . PRO A 1 105 ? 13.844 32.906 10.469 1 43.91 105 PRO A CA 1
ATOM 779 C C . PRO A 1 105 ? 14.023 32.094 11.758 1 43.91 105 PRO A C 1
ATOM 781 O O . PRO A 1 105 ? 14.281 32.688 12.812 1 43.91 105 PRO A O 1
ATOM 784 N N . ALA A 1 106 ? 13.234 31.031 12.008 1 44.28 106 ALA A N 1
ATOM 785 C CA . ALA A 1 106 ? 13.578 30.062 13.055 1 44.28 106 ALA A CA 1
ATOM 786 C C . ALA A 1 106 ? 15.086 29.969 13.242 1 44.28 106 ALA A C 1
ATOM 788 O O . ALA A 1 106 ? 15.781 29.391 12.406 1 44.28 106 ALA A O 1
ATOM 789 N N . GLU A 1 107 ? 15.773 31.031 13.453 1 38.34 107 GLU A N 1
ATOM 790 C CA . GLU A 1 107 ? 17.188 30.828 13.781 1 38.34 107 GLU A CA 1
ATOM 791 C C . GLU A 1 107 ? 17.359 29.719 14.82 1 38.34 107 GLU A C 1
ATOM 793 O O . GLU A 1 107 ? 16.797 29.812 15.922 1 38.34 107 GLU A O 1
ATOM 798 N N . LEU A 1 108 ? 17.297 28.391 14.344 1 37.41 108 LEU A N 1
ATOM 799 C CA . LEU A 1 108 ? 17.969 27.375 15.141 1 37.41 108 LEU A CA 1
ATOM 800 C C . LEU A 1 108 ? 19.203 27.938 15.836 1 37.41 108 LEU A C 1
ATOM 802 O O . LEU A 1 108 ? 20.141 28.375 15.172 1 37.41 108 LEU A O 1
ATOM 806 N N . HIS A 1 109 ? 19.062 28.828 16.781 1 37.59 109 HIS A N 1
ATOM 807 C CA . HIS A 1 109 ? 20.203 29.125 17.641 1 37.59 109 HIS A CA 1
ATOM 808 C C . HIS A 1 109 ? 20.953 27.844 18 1 37.59 109 HIS A C 1
ATOM 810 O O . HIS A 1 109 ? 20.812 27.328 19.109 1 37.59 109 HIS A O 1
ATOM 816 N N . GLY A 1 110 ? 21.078 26.953 17.094 1 38.31 110 GLY A N 1
ATOM 817 C CA . GLY A 1 110 ? 22.094 25.953 17.375 1 38.31 110 GLY A CA 1
ATOM 818 C C . GLY A 1 110 ? 23.469 26.547 17.641 1 38.31 110 GLY A C 1
ATOM 819 O O . GLY A 1 110 ? 24.25 26.75 16.719 1 38.31 110 GLY A O 1
ATOM 820 N N . GLU A 1 111 ? 23.578 27.672 18.406 1 36.22 111 GLU A N 1
ATOM 821 C CA . GLU A 1 111 ? 24.969 27.938 18.75 1 36.22 111 GLU A CA 1
ATOM 822 C C . GLU A 1 111 ? 25.609 26.734 19.453 1 36.22 111 GLU A C 1
ATOM 824 O O . GLU A 1 111 ? 25.188 26.359 20.547 1 36.22 111 GLU A O 1
ATOM 829 N N . VAL A 1 112 ? 25.906 25.719 18.672 1 37.78 112 VAL A N 1
ATOM 830 C CA . VAL A 1 112 ? 26.922 24.766 19.141 1 37.78 112 VAL A CA 1
ATOM 831 C C . VAL A 1 112 ? 28.188 25.516 19.531 1 37.78 112 VAL A C 1
ATOM 833 O O . VAL A 1 112 ? 28.781 26.203 18.703 1 37.78 112 VAL A O 1
ATOM 836 N N . ARG A 1 113 ? 28.266 26.078 20.797 1 40.5 113 ARG A N 1
ATOM 837 C CA . ARG A 1 113 ? 29.562 26.453 21.359 1 40.5 113 ARG A CA 1
ATOM 838 C C . ARG A 1 113 ? 30.609 25.359 21.125 1 40.5 113 ARG A C 1
ATOM 840 O O . ARG A 1 113 ? 30.438 24.234 21.594 1 40.5 113 ARG A O 1
ATOM 847 N N . ALA A 1 114 ? 31.281 25.375 20 1 41.22 114 ALA A N 1
ATOM 848 C CA . ALA A 1 114 ? 32.531 24.641 19.797 1 41.22 114 ALA A CA 1
ATOM 849 C C . ALA A 1 114 ? 33.531 24.922 20.922 1 41.22 114 ALA A C 1
ATOM 851 O O . ALA A 1 114 ? 33.875 26.078 21.188 1 41.22 114 ALA A O 1
ATOM 852 N N . GLY A 1 115 ? 33.438 24.188 22.031 1 38.38 115 GLY A N 1
ATOM 853 C CA . GLY A 1 115 ? 34.469 24.141 23.062 1 38.38 115 GLY A CA 1
ATOM 854 C C . GLY A 1 115 ? 35.875 24.188 22.5 1 38.38 115 GLY A C 1
ATOM 855 O O . GLY A 1 115 ? 36.188 23.516 21.516 1 38.38 115 GLY A O 1
ATOM 856 N N . GLY A 1 116 ? 36.5 25.359 22.531 1 32.41 116 GLY A N 1
ATOM 857 C CA . GLY A 1 116 ? 37.875 25.656 22.25 1 32.41 116 GLY A CA 1
ATOM 858 C C . GLY A 1 116 ? 38.844 24.656 22.844 1 32.41 116 GLY A C 1
ATOM 859 O O . GLY A 1 116 ? 38.5 23.938 23.781 1 32.41 116 GLY A O 1
ATOM 860 N N . SER A 1 117 ? 39.75 24.141 21.938 1 37.66 117 SER A N 1
ATOM 861 C CA . SER A 1 117 ? 40.938 23.328 22.125 1 37.66 117 SER A CA 1
ATOM 862 C C . SER A 1 117 ? 41.844 23.922 23.219 1 37.66 117 SER A C 1
ATOM 864 O O . SER A 1 117 ? 42.875 23.344 23.547 1 37.66 117 SER A O 1
ATOM 866 N N . HIS A 1 118 ? 41.469 24.156 24.547 1 30.2 118 HIS A N 1
ATOM 867 C CA . HIS A 1 118 ? 42.656 24.109 25.375 1 30.2 118 HIS A CA 1
ATOM 868 C C . HIS A 1 118 ? 43.219 22.688 25.484 1 30.2 118 HIS A C 1
ATOM 870 O O . HIS A 1 118 ? 42.438 21.734 25.578 1 30.2 118 HIS A O 1
ATOM 876 N N . MET B 1 1 ? 5.309 19 -3.898 1 28.5 1 MET B N 1
ATOM 877 C CA . MET B 1 1 ? 4.578 18.078 -4.773 1 28.5 1 MET B CA 1
ATOM 878 C C . MET B 1 1 ? 4.191 16.812 -4.035 1 28.5 1 MET B C 1
ATOM 880 O O . MET B 1 1 ? 5.051 16.141 -3.455 1 28.5 1 MET B O 1
ATOM 884 N N . ALA B 1 2 ? 3.057 16.75 -3.492 1 38.25 2 ALA B N 1
ATOM 885 C CA . ALA B 1 2 ? 2.615 15.555 -2.783 1 38.25 2 ALA B CA 1
ATOM 886 C C . ALA B 1 2 ? 2.848 14.305 -3.625 1 38.25 2 ALA B C 1
ATOM 888 O O . ALA B 1 2 ? 2.537 14.289 -4.82 1 38.25 2 ALA B O 1
ATOM 889 N N . LEU B 1 3 ? 3.932 13.703 -3.486 1 44.31 3 LEU B N 1
ATOM 890 C CA . LEU B 1 3 ? 4.082 12.43 -4.188 1 44.31 3 LEU B CA 1
ATOM 891 C C . LEU B 1 3 ? 2.754 11.688 -4.258 1 44.31 3 LEU B C 1
ATOM 893 O O . LEU B 1 3 ? 2.121 11.445 -3.227 1 44.31 3 LEU B O 1
ATOM 897 N N . SER B 1 4 ? 1.912 12.234 -5.121 1 49.34 4 SER B N 1
ATOM 898 C CA . SER B 1 4 ? 0.661 11.547 -5.422 1 49.34 4 SER B CA 1
ATOM 899 C C . SER B 1 4 ? 0.847 10.031 -5.414 1 49.34 4 SER B C 1
ATOM 901 O O . SER B 1 4 ? 1.275 9.445 -6.41 1 49.34 4 SER B O 1
ATOM 903 N N . LEU B 1 5 ? 1.328 9.422 -4.316 1 57.41 5 LEU B N 1
ATOM 904 C CA . LEU B 1 5 ? 1.582 7.984 -4.281 1 57.41 5 LEU B CA 1
ATOM 905 C C . LEU B 1 5 ? 0.28 7.199 -4.395 1 57.41 5 LEU B C 1
ATOM 907 O O . LEU B 1 5 ? -0.271 6.754 -3.385 1 57.41 5 LEU B O 1
ATOM 911 N N . THR B 1 6 ? -0.435 7.516 -5.52 1 70.69 6 THR B N 1
ATOM 912 C CA . THR B 1 6 ? -1.638 6.719 -5.73 1 70.69 6 THR B CA 1
ATOM 913 C C . THR B 1 6 ? -1.288 5.355 -6.324 1 70.69 6 THR B C 1
ATOM 915 O O . THR B 1 6 ? -0.466 5.266 -7.238 1 70.69 6 THR B O 1
ATOM 918 N N . ILE B 1 7 ? -1.618 4.445 -5.531 1 86.81 7 ILE B N 1
ATOM 919 C CA . ILE B 1 7 ? -1.541 3.102 -6.094 1 86.81 7 ILE B CA 1
ATOM 920 C C . ILE B 1 7 ? -2.758 2.842 -6.98 1 86.81 7 ILE B C 1
ATOM 922 O O . ILE B 1 7 ? -3.854 3.338 -6.703 1 86.81 7 ILE B O 1
ATOM 926 N N . ASP B 1 8 ? -2.598 2.1 -8.031 1 93.12 8 ASP B N 1
ATOM 927 C CA . ASP B 1 8 ? -3.633 1.853 -9.031 1 93.12 8 ASP B CA 1
ATOM 928 C C . ASP B 1 8 ? -4.824 1.122 -8.414 1 93.12 8 ASP B C 1
ATOM 930 O O . ASP B 1 8 ? -4.648 0.223 -7.59 1 93.12 8 ASP B O 1
ATOM 934 N N . PRO B 1 9 ? -6.059 1.535 -8.859 1 94.75 9 PRO B N 1
ATOM 935 C CA . PRO B 1 9 ? -7.199 0.691 -8.492 1 94.75 9 PRO B CA 1
ATOM 936 C C . PRO B 1 9 ? -7.102 -0.719 -9.07 1 94.75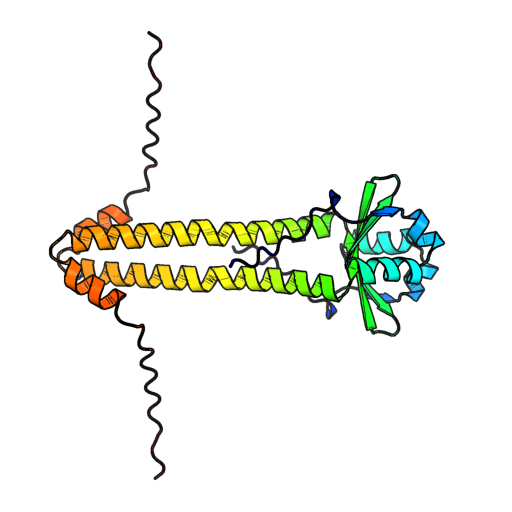 9 PRO B C 1
ATOM 938 O O . PRO B 1 9 ? -6.48 -0.918 -10.117 1 94.75 9 PRO B O 1
ATOM 941 N N . ILE B 1 10 ? -7.719 -1.64 -8.336 1 96.38 10 ILE B N 1
ATOM 942 C CA . ILE B 1 10 ? -7.547 -3.053 -8.656 1 96.38 10 ILE B CA 1
ATOM 943 C C . ILE B 1 10 ? -8.031 -3.326 -10.078 1 96.38 10 ILE B C 1
ATOM 945 O O . ILE B 1 10 ? -7.473 -4.164 -10.781 1 96.38 10 ILE B O 1
ATOM 949 N N . ASP B 1 11 ? -9.039 -2.617 -10.547 1 95.31 11 ASP B N 1
ATOM 950 C CA . ASP B 1 11 ? -9.641 -2.852 -11.852 1 95.31 11 ASP B CA 1
ATOM 951 C C . ASP B 1 11 ? -8.75 -2.32 -12.977 1 95.31 11 ASP B C 1
ATOM 953 O O . ASP B 1 11 ? -8.961 -2.635 -14.148 1 95.31 11 ASP B O 1
ATOM 957 N N . ALA B 1 12 ? -7.754 -1.551 -12.648 1 96.38 12 ALA B N 1
ATOM 958 C CA . ALA B 1 12 ? -6.855 -0.964 -13.641 1 96.38 12 ALA B CA 1
ATOM 959 C C . ALA B 1 12 ? -5.594 -1.803 -13.797 1 96.38 12 ALA B C 1
ATOM 961 O O . ALA B 1 12 ? -4.766 -1.527 -14.672 1 96.38 12 ALA B O 1
ATOM 962 N N . LEU B 1 13 ? -5.438 -2.797 -13.07 1 97.06 13 LEU B N 1
ATOM 963 C CA . LEU B 1 13 ? -4.238 -3.623 -13.117 1 97.06 13 LEU B CA 1
ATOM 964 C C . LEU B 1 13 ? -4.277 -4.578 -14.305 1 97.06 13 LEU B C 1
ATOM 966 O O . LEU B 1 13 ? -5.348 -5.051 -14.695 1 97.06 13 LEU B O 1
ATOM 970 N N . PRO B 1 14 ? -3.092 -4.805 -14.898 1 96.81 14 PRO B N 1
ATOM 971 C CA . PRO B 1 14 ? -3.064 -5.91 -15.859 1 96.81 14 PRO B CA 1
ATOM 972 C C . PRO B 1 14 ? -3.559 -7.223 -15.258 1 96.81 14 PRO B C 1
ATOM 974 O O . PRO B 1 14 ? -3.301 -7.508 -14.086 1 96.81 14 PRO B O 1
ATOM 977 N N . ARG B 1 15 ? -4.242 -8.055 -16.094 1 96.5 15 ARG B N 1
ATOM 978 C CA . ARG B 1 15 ? -4.922 -9.242 -15.57 1 96.5 15 ARG B CA 1
ATOM 979 C C . ARG B 1 1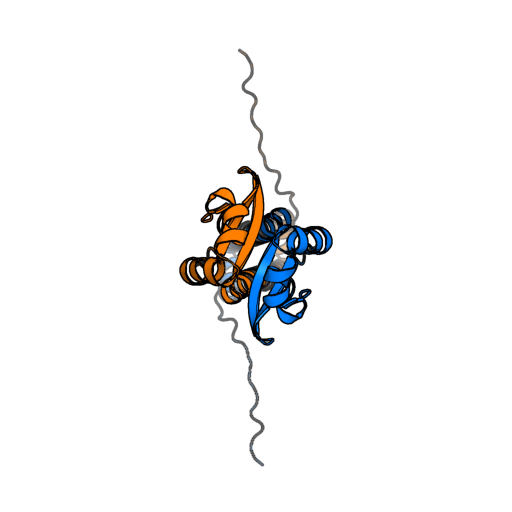5 ? -4.285 -10.516 -16.109 1 96.5 15 ARG B C 1
ATOM 981 O O . ARG B 1 15 ? -3.83 -10.555 -17.25 1 96.5 15 ARG B O 1
ATOM 988 N N . THR B 1 16 ? -4.289 -11.453 -15.281 1 96 16 THR B N 1
ATOM 989 C CA . THR B 1 16 ? -3.896 -12.812 -15.641 1 96 16 THR B CA 1
ATOM 990 C C . THR B 1 16 ? -4.844 -13.828 -15.016 1 96 16 THR B C 1
ATOM 992 O O . THR B 1 16 ? -4.977 -13.891 -13.797 1 96 16 THR B O 1
ATOM 995 N N . PRO B 1 17 ? -5.582 -14.602 -15.914 1 96.25 17 PRO B N 1
ATOM 996 C CA . PRO B 1 17 ? -6.414 -15.656 -15.336 1 96.25 17 PRO B CA 1
ATOM 997 C C . PRO B 1 17 ? -5.605 -16.688 -14.539 1 96.25 17 PRO B C 1
ATOM 999 O O . PRO B 1 17 ? -4.465 -16.984 -14.898 1 96.25 17 PRO B O 1
ATOM 1002 N N . ALA B 1 18 ? -6.215 -17.203 -13.578 1 94.81 18 ALA B N 1
ATOM 1003 C CA . ALA B 1 18 ? -5.605 -18.25 -12.75 1 94.81 18 ALA B CA 1
ATOM 1004 C C . ALA B 1 18 ? -5.141 -19.422 -13.602 1 94.81 18 ALA B C 1
ATOM 1006 O O . ALA B 1 18 ? -4.113 -20.047 -13.305 1 94.81 18 ALA B O 1
ATOM 1007 N N . SER B 1 19 ? -5.852 -19.703 -14.641 1 93.56 19 SER B N 1
ATOM 1008 C CA . SER B 1 19 ? -5.48 -20.781 -15.539 1 93.56 19 SER B CA 1
ATOM 1009 C C . SER B 1 19 ? -4.145 -20.5 -16.219 1 93.56 19 SER B C 1
ATOM 1011 O O . SER B 1 19 ? -3.365 -21.422 -16.484 1 93.56 19 SER B O 1
ATOM 1013 N N . ASP B 1 20 ? -3.857 -19.219 -16.422 1 93 20 ASP B N 1
ATOM 1014 C CA . ASP B 1 20 ? -2.59 -18.844 -17.047 1 93 20 ASP B CA 1
ATOM 1015 C C . ASP B 1 20 ? -1.434 -18.984 -16.062 1 93 20 ASP B C 1
ATOM 1017 O O . ASP B 1 20 ? -0.316 -19.328 -16.453 1 93 20 ASP B O 1
ATOM 1021 N N . VAL B 1 21 ? -1.707 -18.766 -14.859 1 92.12 21 VAL B N 1
ATOM 1022 C CA . VAL B 1 21 ? -0.686 -18.969 -13.836 1 92.12 21 VAL B CA 1
ATOM 1023 C C . VAL B 1 21 ? -0.239 -20.438 -13.844 1 92.12 21 VAL B C 1
ATOM 1025 O O . VAL B 1 21 ? 0.958 -20.719 -13.773 1 92.12 21 VAL B O 1
ATOM 1028 N N . LYS B 1 22 ? -1.192 -21.281 -13.984 1 89.06 22 LYS B N 1
ATOM 1029 C CA . LYS B 1 22 ? -0.912 -22.719 -14.023 1 89.06 22 LYS B CA 1
ATOM 1030 C C . LYS B 1 22 ? -0.129 -23.094 -15.281 1 89.06 22 LYS B C 1
ATOM 1032 O O . LYS B 1 22 ? 0.861 -23.828 -15.211 1 89.06 22 LYS B O 1
ATOM 1037 N N . LYS B 1 23 ? -0.552 -22.578 -16.359 1 92.25 23 LYS B N 1
ATOM 1038 C CA . LYS B 1 23 ? 0.001 -22.938 -17.656 1 92.25 23 LYS B CA 1
ATOM 1039 C C . LYS B 1 23 ? 1.406 -22.375 -17.828 1 92.25 23 LYS B C 1
ATOM 1041 O O . LYS B 1 23 ? 2.309 -23.062 -18.312 1 92.25 23 LYS B O 1
ATOM 1046 N N . LEU B 1 24 ? 1.587 -21.078 -17.484 1 92.06 24 LEU B N 1
ATOM 1047 C CA . LEU B 1 24 ? 2.846 -20.375 -17.703 1 92.06 24 LEU B CA 1
ATOM 1048 C C . LEU B 1 24 ? 3.848 -20.688 -16.594 1 92.06 24 LEU B C 1
ATOM 1050 O O . LEU B 1 24 ? 5.055 -20.5 -16.781 1 92.06 24 LEU B O 1
ATOM 1054 N N . GLY B 1 25 ? 3.293 -21.062 -15.492 1 91.38 25 GLY B N 1
ATOM 1055 C CA . GLY B 1 25 ? 4.145 -21.266 -14.336 1 91.38 25 GLY B CA 1
ATOM 1056 C C . GLY B 1 25 ? 4.594 -19.969 -13.688 1 91.38 25 GLY B C 1
ATOM 1057 O O . GLY B 1 25 ? 4.332 -18.875 -14.219 1 91.38 25 GLY B O 1
ATOM 1058 N N . TRP B 1 26 ? 5.273 -20.156 -12.617 1 92.88 26 TRP B N 1
ATOM 1059 C CA . TRP B 1 26 ? 5.715 -19 -11.836 1 92.88 26 TRP B CA 1
ATOM 1060 C C . TRP B 1 26 ? 6.645 -18.125 -12.656 1 92.88 26 TRP B C 1
ATOM 1062 O O . TRP B 1 26 ? 6.52 -16.891 -12.633 1 92.88 26 TRP B O 1
ATOM 1072 N N . ARG B 1 27 ? 7.559 -18.719 -13.375 1 92.12 27 ARG B N 1
ATOM 1073 C CA . ARG B 1 27 ? 8.516 -17.969 -14.18 1 92.12 27 ARG B CA 1
ATOM 1074 C C . ARG B 1 27 ? 7.797 -17.109 -15.227 1 92.12 27 ARG B C 1
ATOM 1076 O O . ARG B 1 27 ? 8.188 -15.977 -15.492 1 92.12 27 ARG B O 1
ATOM 1083 N N . GLY B 1 28 ? 6.82 -17.703 -15.875 1 93.62 28 GLY B N 1
ATOM 1084 C CA . GLY B 1 28 ? 6.031 -16.953 -16.844 1 93.62 28 GLY B CA 1
ATOM 1085 C C . GLY B 1 28 ? 5.309 -15.773 -16.234 1 93.62 28 GLY B C 1
ATOM 1086 O O . GLY B 1 28 ? 5.285 -14.688 -16.812 1 93.62 28 GLY B O 1
ATOM 1087 N N . VAL B 1 29 ? 4.707 -15.945 -15.055 1 94.56 29 VAL B N 1
ATOM 1088 C CA . VAL B 1 29 ? 4.008 -14.883 -14.336 1 94.56 29 VAL B CA 1
ATOM 1089 C C . VAL B 1 29 ? 4.996 -13.789 -13.953 1 94.56 29 VAL B C 1
ATOM 1091 O O . VAL B 1 29 ? 4.699 -12.594 -14.086 1 94.56 29 VAL B O 1
ATOM 1094 N N . MET B 1 30 ? 6.18 -14.156 -13.492 1 95.56 30 MET B N 1
ATOM 1095 C CA . MET B 1 30 ? 7.18 -13.195 -13.039 1 95.56 30 MET B CA 1
ATOM 1096 C C . MET B 1 30 ? 7.688 -12.352 -14.195 1 95.56 30 MET B C 1
ATOM 1098 O O . MET B 1 30 ? 8.125 -11.219 -14 1 95.56 30 MET B O 1
ATOM 1102 N N . ARG B 1 31 ? 7.656 -12.867 -15.422 1 95.69 31 ARG B N 1
ATOM 1103 C CA . ARG B 1 31 ? 8.008 -12.047 -16.578 1 95.69 31 ARG B CA 1
ATOM 1104 C C . ARG B 1 31 ? 7.051 -10.867 -16.719 1 95.69 31 ARG B C 1
ATOM 1106 O O . ARG B 1 31 ? 7.477 -9.734 -16.969 1 95.69 31 ARG B O 1
ATOM 1113 N N . ALA B 1 32 ? 5.801 -11.133 -16.516 1 94.5 32 ALA B N 1
ATOM 1114 C CA . ALA B 1 32 ? 4.805 -10.07 -16.578 1 94.5 32 ALA B CA 1
ATOM 1115 C C . ALA B 1 32 ? 4.969 -9.102 -15.414 1 94.5 32 ALA B C 1
ATOM 1117 O O . ALA B 1 32 ? 4.906 -7.879 -15.594 1 94.5 32 ALA B O 1
ATOM 1118 N N . VAL B 1 33 ? 5.23 -9.625 -14.281 1 97 33 VAL B N 1
ATOM 1119 C CA . VAL B 1 33 ? 5.398 -8.805 -13.078 1 97 33 VAL B CA 1
ATOM 1120 C C . VAL B 1 33 ? 6.645 -7.934 -13.219 1 97 33 VAL B C 1
ATOM 1122 O O . VAL B 1 33 ? 6.652 -6.781 -12.789 1 97 33 VAL B O 1
ATOM 1125 N N . ALA B 1 34 ? 7.652 -8.516 -13.766 1 95.75 34 ALA B N 1
ATOM 1126 C CA . ALA B 1 34 ? 8.883 -7.758 -13.961 1 95.75 34 ALA B CA 1
ATOM 1127 C C . ALA B 1 34 ? 8.641 -6.555 -14.875 1 95.75 34 ALA B C 1
ATOM 1129 O O . ALA B 1 34 ? 9.25 -5.496 -14.688 1 95.75 34 ALA B O 1
ATOM 1130 N N . ARG B 1 35 ? 7.746 -6.652 -15.812 1 94.75 35 ARG B N 1
ATOM 1131 C CA . ARG B 1 35 ? 7.457 -5.594 -16.766 1 94.75 35 ARG B CA 1
ATOM 1132 C C . ARG B 1 35 ? 6.516 -4.551 -16.172 1 94.75 35 ARG B C 1
ATOM 1134 O O . ARG B 1 35 ? 6.73 -3.348 -16.344 1 94.75 35 ARG B O 1
ATOM 1141 N N . GLU B 1 36 ? 5.477 -5.031 -15.461 1 95.44 36 GLU B N 1
ATOM 1142 C CA . GLU B 1 36 ? 4.383 -4.16 -15.039 1 95.44 36 GLU B CA 1
ATOM 1143 C C . GLU B 1 36 ? 4.508 -3.799 -13.562 1 95.44 36 GLU B C 1
ATOM 1145 O O . GLU B 1 36 ? 3.844 -2.875 -13.086 1 95.44 36 GLU B O 1
ATOM 1150 N N . GLY B 1 37 ? 5.273 -4.547 -12.812 1 97 37 GLY B N 1
ATOM 1151 C CA . GLY B 1 37 ? 5.414 -4.375 -11.375 1 97 37 GLY B CA 1
ATOM 1152 C C . GLY B 1 37 ? 4.32 -5.066 -10.578 1 97 37 GLY B C 1
ATOM 1153 O O . GLY B 1 37 ? 4.473 -5.305 -9.383 1 97 37 GLY B O 1
ATOM 1154 N N . LYS B 1 38 ? 3.205 -5.332 -11.281 1 98 38 LYS B N 1
ATOM 1155 C CA . LYS B 1 38 ? 2.037 -5.902 -10.617 1 98 38 LYS B CA 1
ATOM 1156 C C . LYS B 1 38 ? 1.092 -6.551 -11.625 1 98 38 LYS B C 1
ATOM 1158 O O . LYS B 1 38 ? 1.008 -6.109 -12.773 1 98 38 LYS B O 1
ATOM 1163 N N . VAL B 1 39 ? 0.384 -7.559 -11.141 1 98 39 VAL B N 1
ATOM 1164 C CA . VAL B 1 39 ? -0.639 -8.203 -11.961 1 98 39 VAL B CA 1
ATOM 1165 C C . VAL B 1 39 ? -1.781 -8.688 -11.07 1 98 39 VAL B C 1
ATOM 1167 O O . VAL B 1 39 ? -1.55 -9.18 -9.969 1 98 39 VAL B O 1
ATOM 1170 N N . LEU B 1 40 ? -3 -8.523 -11.602 1 98.38 40 LEU B N 1
ATOM 1171 C CA . LEU B 1 40 ? -4.191 -9.078 -10.969 1 98.38 40 LEU B CA 1
ATOM 1172 C C . LEU B 1 40 ? -4.461 -10.5 -11.461 1 98.38 40 LEU B C 1
ATOM 1174 O O . LEU B 1 40 ? -4.547 -10.734 -12.664 1 98.38 40 LEU B O 1
ATOM 1178 N N . VAL B 1 41 ? -4.543 -11.391 -10.578 1 98.12 41 VAL B N 1
ATOM 1179 C CA . VAL B 1 41 ? -4.957 -12.742 -10.922 1 98.12 41 VAL B CA 1
ATOM 1180 C C . VAL B 1 41 ? -6.461 -12.891 -10.711 1 98.12 41 VAL B C 1
ATOM 1182 O O . VAL B 1 41 ? -6.98 -12.547 -9.648 1 98.12 41 VAL B O 1
ATOM 1185 N N . THR B 1 42 ? -7.09 -13.375 -11.758 1 97.69 42 THR B N 1
ATOM 1186 C CA . THR B 1 42 ? -8.539 -13.547 -11.695 1 97.69 42 THR B CA 1
ATOM 1187 C C . THR B 1 42 ? -8.906 -15.023 -11.836 1 97.69 42 THR B C 1
ATOM 1189 O O . THR B 1 42 ? -8.141 -15.812 -12.398 1 97.69 42 THR B O 1
ATOM 1192 N N . HIS B 1 43 ? -9.969 -15.391 -11.219 1 95 43 HIS B N 1
ATOM 1193 C CA . HIS B 1 43 ? -10.656 -16.656 -11.43 1 95 43 HIS B CA 1
ATOM 1194 C C . HIS B 1 43 ? -12.086 -16.438 -11.914 1 95 43 HIS B C 1
ATOM 1196 O O . HIS B 1 43 ? -12.883 -15.789 -11.242 1 95 43 HIS B O 1
ATOM 1202 N N . HIS B 1 44 ? -12.43 -16.875 -13.109 1 93 44 HIS B N 1
ATOM 1203 C CA . HIS B 1 44 ? -13.711 -16.625 -13.758 1 93 44 HIS B CA 1
ATOM 1204 C C . HIS B 1 44 ? -14.062 -15.133 -13.703 1 93 44 HIS B C 1
ATOM 1206 O O . HIS B 1 44 ? -15.18 -14.773 -13.32 1 93 44 HIS B O 1
ATOM 1212 N N . ASP B 1 45 ? -13.102 -14.328 -13.898 1 92.81 45 ASP B N 1
ATOM 1213 C CA . ASP B 1 45 ? -13.203 -12.875 -14.016 1 92.81 45 ASP B CA 1
ATOM 1214 C C . ASP B 1 45 ? -13.414 -12.227 -12.648 1 92.81 45 ASP B C 1
ATOM 1216 O O . ASP B 1 45 ? -13.648 -11.023 -12.562 1 92.81 45 ASP B O 1
ATOM 1220 N N . THR B 1 46 ? -13.336 -12.961 -11.648 1 95.44 46 THR B N 1
ATOM 1221 C CA . THR B 1 46 ? -13.398 -12.43 -10.297 1 95.44 46 THR B CA 1
ATOM 1222 C C . THR B 1 46 ? -11.992 -12.203 -9.734 1 95.44 46 THR B C 1
ATOM 1224 O O . THR B 1 46 ? -11.156 -13.109 -9.781 1 95.44 46 THR B O 1
ATOM 1227 N N . PRO B 1 47 ? -11.734 -11.023 -9.297 1 97.25 47 PRO B N 1
ATOM 1228 C CA . PRO B 1 47 ? -10.414 -10.773 -8.719 1 97.25 47 PRO B CA 1
ATOM 1229 C C . PRO B 1 47 ? -10.109 -11.672 -7.516 1 97.25 47 PRO B C 1
ATOM 1231 O O . PRO B 1 47 ? -10.93 -11.773 -6.602 1 97.25 47 PRO B O 1
ATOM 1234 N N . GLU B 1 48 ? -8.914 -12.211 -7.531 1 97.25 48 GLU B N 1
ATOM 1235 C CA . GLU B 1 48 ? -8.531 -13.086 -6.43 1 97.25 48 GLU B CA 1
ATOM 1236 C C . GLU B 1 48 ? -7.336 -12.531 -5.664 1 97.25 48 GLU B C 1
ATOM 1238 O O . GLU B 1 48 ? -7.359 -12.453 -4.434 1 97.25 48 GLU B O 1
ATOM 1243 N N . ALA B 1 49 ? -6.332 -12.18 -6.379 1 98.31 49 ALA B N 1
ATOM 1244 C CA . ALA B 1 49 ? -5.098 -11.742 -5.73 1 98.31 49 ALA B CA 1
ATOM 1245 C C . ALA B 1 49 ? -4.297 -10.812 -6.641 1 98.31 49 ALA B C 1
ATOM 1247 O O . ALA B 1 49 ? -4.527 -10.773 -7.852 1 98.31 49 ALA B O 1
ATOM 1248 N N . VAL B 1 50 ? -3.469 -10.039 -6.086 1 98.44 50 VAL B N 1
ATOM 1249 C CA . VAL B 1 50 ? -2.52 -9.188 -6.789 1 98.44 50 VAL B CA 1
ATOM 1250 C C . VAL B 1 50 ? -1.093 -9.648 -6.496 1 98.44 50 VAL B C 1
ATOM 1252 O O . VAL B 1 50 ? -0.73 -9.867 -5.34 1 98.44 50 VAL B O 1
ATOM 1255 N N . ILE B 1 51 ? -0.374 -9.828 -7.512 1 98.44 51 ILE B N 1
ATOM 1256 C CA . ILE B 1 51 ? 1.048 -10.125 -7.375 1 98.44 51 ILE B CA 1
ATOM 1257 C C . ILE B 1 51 ? 1.863 -8.859 -7.625 1 98.44 51 ILE B C 1
ATOM 1259 O O . ILE B 1 51 ? 1.761 -8.242 -8.688 1 98.44 51 ILE B O 1
ATOM 1263 N N . LEU B 1 52 ? 2.598 -8.508 -6.621 1 98.19 52 LEU B N 1
ATOM 1264 C CA . LEU B 1 52 ? 3.512 -7.375 -6.699 1 98.19 52 LEU B CA 1
ATOM 1265 C C . LEU B 1 52 ? 4.961 -7.848 -6.758 1 98.19 52 LEU B C 1
ATOM 1267 O O . LEU B 1 52 ? 5.344 -8.781 -6.051 1 98.19 52 LEU B O 1
ATOM 1271 N N . SER B 1 53 ? 5.73 -7.172 -7.578 1 98 53 SER B N 1
ATOM 1272 C CA . SER B 1 53 ? 7.168 -7.367 -7.406 1 98 53 SER B CA 1
ATOM 1273 C C . SER B 1 53 ? 7.629 -6.926 -6.023 1 98 53 SER B C 1
ATOM 1275 O O . SER B 1 53 ? 6.973 -6.102 -5.379 1 98 53 SER B O 1
ATOM 1277 N N . ALA B 1 54 ? 8.719 -7.438 -5.609 1 97.25 54 ALA B N 1
ATOM 1278 C CA . ALA B 1 54 ? 9.297 -7.004 -4.336 1 97.25 54 ALA B CA 1
ATOM 1279 C C . ALA B 1 54 ? 9.539 -5.496 -4.332 1 97.25 54 ALA B C 1
ATOM 1281 O O . ALA B 1 54 ? 9.297 -4.824 -3.328 1 97.25 54 ALA B O 1
ATOM 1282 N N . ASP B 1 55 ? 9.945 -4.977 -5.441 1 95.06 55 ASP B N 1
ATOM 1283 C CA . ASP B 1 55 ? 10.211 -3.547 -5.559 1 95.06 55 ASP B CA 1
ATOM 1284 C C . ASP B 1 55 ? 8.922 -2.734 -5.441 1 95.06 55 ASP B C 1
ATOM 1286 O O . ASP B 1 55 ? 8.898 -1.695 -4.781 1 95.06 55 ASP B O 1
ATOM 1290 N N . GLU B 1 56 ? 7.836 -3.215 -6.094 1 95.69 56 GLU B N 1
ATOM 1291 C CA . GLU B 1 56 ? 6.555 -2.523 -6.004 1 95.69 56 GLU B CA 1
ATOM 1292 C C . GLU B 1 56 ? 6.035 -2.514 -4.566 1 95.69 56 GLU B C 1
ATOM 1294 O O . GLU B 1 56 ? 5.535 -1.493 -4.09 1 95.69 56 GLU B O 1
ATOM 1299 N N . TYR B 1 57 ? 6.16 -3.6 -3.922 1 96.31 57 TYR B N 1
ATOM 1300 C CA . TYR B 1 57 ? 5.738 -3.682 -2.527 1 96.31 57 TYR B CA 1
ATOM 1301 C C . TYR B 1 57 ? 6.52 -2.701 -1.662 1 96.31 57 TYR B C 1
ATOM 1303 O O . TYR B 1 57 ? 5.938 -1.991 -0.838 1 96.31 57 TYR B O 1
ATOM 1311 N N . ALA B 1 58 ? 7.793 -2.656 -1.834 1 93.88 58 ALA B N 1
ATOM 1312 C CA . ALA B 1 58 ? 8.641 -1.731 -1.088 1 93.88 58 ALA B CA 1
ATOM 1313 C C . ALA B 1 58 ? 8.242 -0.283 -1.351 1 93.88 58 ALA B C 1
ATOM 1315 O O . ALA B 1 58 ? 8.234 0.541 -0.433 1 93.88 58 ALA B O 1
ATOM 1316 N N . GLY B 1 59 ? 7.934 0.002 -2.578 1 92.38 59 GLY B N 1
ATOM 1317 C CA . GLY B 1 59 ? 7.496 1.344 -2.928 1 92.38 59 GLY B CA 1
ATOM 1318 C C . GLY B 1 59 ? 6.219 1.756 -2.219 1 92.38 59 GLY B C 1
ATOM 1319 O O . GLY B 1 59 ? 6.102 2.889 -1.749 1 92.38 59 GLY B O 1
ATOM 1320 N N . ILE B 1 60 ? 5.312 0.828 -2.213 1 91.88 60 ILE B N 1
ATOM 1321 C CA . ILE B 1 60 ? 4.043 1.081 -1.534 1 91.88 60 ILE B CA 1
ATOM 1322 C C . ILE B 1 60 ? 4.293 1.327 -0.048 1 91.88 60 ILE B C 1
ATOM 1324 O O . ILE B 1 60 ? 3.744 2.266 0.533 1 91.88 60 ILE B O 1
ATOM 1328 N N . ARG B 1 61 ? 5.113 0.531 0.551 1 92 61 ARG B N 1
ATOM 1329 C CA . ARG B 1 61 ? 5.445 0.695 1.963 1 92 61 ARG B CA 1
ATOM 1330 C C . ARG B 1 61 ? 6.09 2.053 2.221 1 92 61 ARG B C 1
ATOM 1332 O O . ARG B 1 61 ? 5.75 2.73 3.195 1 92 61 ARG B O 1
ATOM 1339 N N . GLN B 1 62 ? 6.984 2.398 1.385 1 89.38 62 GLN B N 1
ATOM 1340 C CA . GLN B 1 62 ? 7.664 3.684 1.522 1 89.38 62 GLN B CA 1
ATOM 1341 C C . GLN B 1 62 ? 6.68 4.844 1.401 1 89.38 62 GLN B C 1
ATOM 1343 O O . GLN B 1 62 ? 6.777 5.828 2.137 1 89.38 62 GLN B O 1
ATOM 1348 N N . ALA B 1 63 ? 5.824 4.66 0.46 1 87.12 63 ALA B N 1
ATOM 1349 C CA . ALA B 1 63 ? 4.824 5.703 0.258 1 87.12 63 ALA B CA 1
ATOM 1350 C C . ALA B 1 63 ? 3.945 5.871 1.495 1 87.12 63 ALA B C 1
ATOM 1352 O O . ALA B 1 63 ? 3.637 6.996 1.898 1 87.12 63 ALA B O 1
ATOM 1353 N N . LEU B 1 64 ? 3.568 4.801 2.066 1 86.44 64 LEU B N 1
ATOM 1354 C CA . LEU B 1 64 ? 2.734 4.828 3.264 1 86.44 64 LEU B CA 1
ATOM 1355 C C . LEU B 1 64 ? 3.484 5.457 4.434 1 86.44 64 LEU B C 1
ATOM 1357 O O . LEU B 1 64 ? 2.914 6.25 5.184 1 86.44 64 LEU B O 1
ATOM 1361 N N . GLN B 1 65 ? 4.707 5.113 4.531 1 84 65 GLN B N 1
ATOM 1362 C CA . GLN B 1 65 ? 5.531 5.668 5.594 1 84 65 GLN B CA 1
ATOM 1363 C C . GLN B 1 65 ? 5.719 7.172 5.418 1 84 65 GLN B C 1
ATOM 1365 O O . GLN B 1 65 ? 5.617 7.934 6.383 1 84 65 GLN B O 1
ATOM 1370 N N . ALA B 1 66 ? 5.973 7.527 4.238 1 82.5 66 ALA B N 1
ATOM 1371 C CA . ALA B 1 66 ? 6.164 8.945 3.939 1 82.5 66 ALA B CA 1
ATOM 1372 C C . ALA B 1 66 ? 4.902 9.742 4.242 1 82.5 66 ALA B C 1
ATOM 1374 O O . ALA B 1 66 ? 4.977 10.867 4.75 1 82.5 66 ALA B O 1
ATOM 1375 N N . ALA B 1 67 ? 3.795 9.148 3.91 1 77.69 67 ALA B N 1
ATOM 1376 C CA . ALA B 1 67 ? 2.523 9.82 4.168 1 77.69 67 ALA B CA 1
ATOM 1377 C C . ALA B 1 67 ? 2.293 10 5.664 1 77.69 67 ALA B C 1
ATOM 1379 O O . ALA B 1 67 ? 1.794 11.039 6.098 1 77.69 67 ALA B O 1
ATOM 1380 N N . ALA B 1 68 ? 2.65 9.086 6.395 1 75.06 68 ALA B N 1
ATOM 1381 C CA . ALA B 1 68 ? 2.496 9.141 7.848 1 75.06 68 ALA B CA 1
ATOM 1382 C C . ALA B 1 68 ? 3.41 10.203 8.453 1 75.06 68 ALA B C 1
ATOM 1384 O O . ALA B 1 68 ? 3.025 10.891 9.398 1 75.06 68 ALA B O 1
ATOM 1385 N N . GLU B 1 69 ? 4.535 10.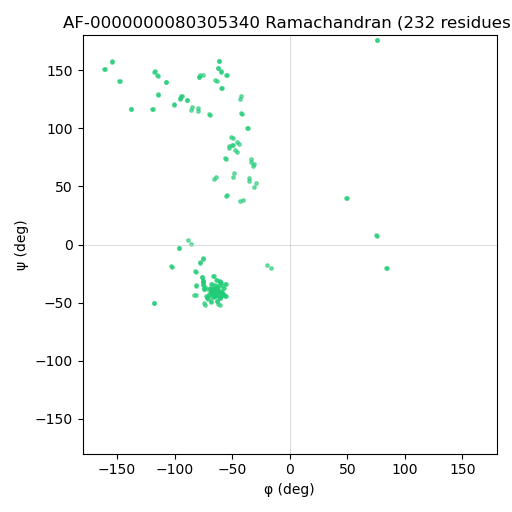359 7.867 1 75.25 69 GLU B N 1
ATOM 1386 C CA . GLU B 1 69 ? 5.535 11.273 8.398 1 75.25 69 GLU B CA 1
ATOM 1387 C C . GLU B 1 69 ? 5.242 12.711 7.988 1 75.25 69 GLU B C 1
ATOM 1389 O O . GLU B 1 69 ? 5.641 13.656 8.68 1 75.25 69 GLU B O 1
ATOM 1394 N N . ALA B 1 70 ? 4.734 12.898 6.84 1 69.44 70 ALA B N 1
ATOM 1395 C CA . ALA B 1 70 ? 4.461 14.242 6.324 1 69.44 70 ALA B CA 1
ATOM 1396 C C . ALA B 1 70 ? 3.42 14.953 7.18 1 69.44 70 ALA B C 1
ATOM 1398 O O . ALA B 1 70 ? 3.459 16.188 7.316 1 69.44 70 ALA B O 1
ATOM 1399 N N . HIS B 1 71 ? 2.455 14.359 7.68 1 65.44 71 HIS B N 1
ATOM 1400 C CA . HIS B 1 71 ? 1.353 14.984 8.398 1 65.44 71 HIS B CA 1
ATOM 1401 C C . HIS B 1 71 ? 1.786 15.438 9.789 1 65.44 71 HIS B C 1
ATOM 1403 O O . HIS B 1 71 ? 1.529 16.578 10.188 1 65.44 71 HIS B O 1
ATOM 1409 N N . ALA B 1 72 ? 2.572 14.742 10.43 1 63.28 72 ALA B N 1
ATOM 1410 C CA . ALA B 1 72 ? 2.781 14.922 11.867 1 63.28 72 ALA B CA 1
ATOM 1411 C C . ALA B 1 72 ? 3.592 16.188 12.148 1 63.28 72 ALA B C 1
ATOM 1413 O O . ALA B 1 72 ? 3.172 17.031 12.938 1 63.28 72 ALA B O 1
ATOM 1414 N N . PRO B 1 73 ? 4.656 16.328 11.539 1 63.19 73 PRO B N 1
ATOM 1415 C CA . PRO B 1 73 ? 5.508 17.438 11.977 1 63.19 73 PRO B CA 1
ATOM 1416 C C . PRO B 1 73 ? 4.988 18.797 11.516 1 63.19 73 PRO B C 1
ATOM 1418 O O . PRO B 1 73 ? 5.109 19.797 12.242 1 63.19 73 PRO B O 1
ATOM 1421 N N . SER B 1 74 ? 4.363 18.672 10.398 1 68 74 SER B N 1
ATOM 1422 C CA . SER B 1 74 ? 3.922 19.953 9.859 1 68 74 SER B CA 1
ATOM 1423 C C . SER B 1 74 ? 2.75 20.516 10.656 1 68 74 SER B C 1
ATOM 1425 O O . SER B 1 74 ? 2.74 21.703 11 1 68 74 SER B O 1
ATOM 1427 N N . LEU B 1 75 ? 1.844 19.688 10.945 1 68.19 75 LEU B N 1
ATOM 1428 C CA . LEU B 1 75 ? 0.668 20.109 11.703 1 68.19 75 LEU B CA 1
ATOM 1429 C C . LEU B 1 75 ? 1.053 20.531 13.117 1 68.19 75 LEU B C 1
ATOM 1431 O O . LEU B 1 75 ? 0.555 21.531 13.633 1 68.19 75 LEU B O 1
ATOM 1435 N N . ASP B 1 76 ? 1.959 19.734 13.648 1 71 76 ASP B N 1
ATOM 1436 C CA . ASP B 1 76 ? 2.418 20.047 15 1 71 76 ASP B CA 1
ATOM 1437 C C . ASP B 1 76 ? 3.164 21.375 15.039 1 71 76 ASP B C 1
ATOM 1439 O O . ASP B 1 76 ? 2.975 22.172 15.961 1 71 76 ASP B O 1
ATOM 1443 N N . SER B 1 77 ? 3.994 21.547 14.039 1 74.31 77 SER B N 1
ATOM 1444 C CA . SER B 1 77 ? 4.746 22.797 13.969 1 74.31 77 SER B CA 1
ATOM 1445 C C . SER B 1 77 ? 3.818 23.984 13.781 1 74.31 77 SER B C 1
ATOM 1447 O O . SER B 1 77 ? 4.004 25.031 14.406 1 74.31 77 SER B O 1
ATOM 1449 N N . LEU B 1 78 ? 2.84 23.828 13.008 1 72.19 78 LEU B N 1
ATOM 1450 C CA . LEU B 1 78 ? 1.892 24.906 12.766 1 72.19 78 LEU B CA 1
ATOM 1451 C C . LEU B 1 78 ? 1.046 25.172 14 1 72.19 78 LEU B C 1
ATOM 1453 O O . LEU B 1 78 ? 0.807 26.328 14.352 1 72.19 78 LEU B O 1
ATOM 1457 N N . ARG B 1 79 ? 0.634 24.188 14.578 1 75.5 79 ARG B N 1
ATOM 1458 C CA . ARG B 1 79 ? -0.129 24.328 15.812 1 75.5 79 ARG B CA 1
ATOM 1459 C C . ARG B 1 79 ? 0.689 25.031 16.875 1 75.5 79 ARG B C 1
ATOM 1461 O O . ARG B 1 79 ? 0.177 25.922 17.578 1 75.5 79 ARG B O 1
ATOM 1468 N N . ARG B 1 80 ? 1.902 24.734 17.031 1 78.19 80 ARG B N 1
ATOM 1469 C CA . ARG B 1 80 ? 2.779 25.375 18.016 1 78.19 80 ARG B CA 1
ATOM 1470 C C . ARG B 1 80 ? 2.949 26.859 17.719 1 78.19 80 ARG B C 1
ATOM 1472 O O . ARG B 1 80 ? 2.863 27.688 18.625 1 78.19 80 ARG B O 1
ATOM 1479 N N . ARG B 1 81 ? 3.229 27.125 16.547 1 71.94 81 ARG B N 1
ATOM 1480 C CA . ARG B 1 81 ? 3.396 28.531 16.156 1 71.94 81 ARG B CA 1
ATOM 1481 C C . ARG B 1 81 ? 2.131 29.328 16.453 1 71.94 81 ARG B C 1
ATOM 1483 O O . ARG B 1 81 ? 2.203 30.469 16.922 1 71.94 81 ARG B O 1
ATOM 1490 N N . PHE B 1 82 ? 1.057 28.703 16.141 1 75.12 82 PHE B N 1
ATOM 1491 C CA . PHE B 1 82 ? -0.233 29.328 16.422 1 75.12 82 PHE B CA 1
ATOM 1492 C C . PHE B 1 82 ? -0.409 29.594 17.906 1 75.12 82 PHE B C 1
ATOM 1494 O O . PHE B 1 82 ? -0.735 30.703 18.328 1 75.12 82 PHE B O 1
ATOM 1501 N N . ASP B 1 83 ? -0.203 28.594 18.641 1 73.69 83 ASP B N 1
ATOM 1502 C CA . ASP B 1 83 ? -0.324 28.703 20.094 1 73.69 83 ASP B CA 1
ATOM 1503 C C . ASP B 1 83 ? 0.606 29.781 20.641 1 73.69 83 ASP B C 1
ATOM 1505 O O . ASP B 1 83 ? 0.226 30.547 21.531 1 73.69 83 ASP B O 1
ATOM 1509 N N . GLU B 1 84 ? 1.785 29.859 20.219 1 73.44 84 GLU B N 1
ATOM 1510 C CA . GLU B 1 84 ? 2.77 30.844 20.641 1 73.44 84 GLU B CA 1
ATOM 1511 C C . GLU B 1 84 ? 2.311 32.281 20.312 1 73.44 84 GLU B C 1
ATOM 1513 O O . GLU B 1 84 ? 2.451 33.188 21.125 1 73.44 84 GLU B O 1
ATOM 1518 N N . GLN B 1 85 ? 1.764 32.469 19.25 1 69.56 85 GLN B N 1
ATOM 1519 C CA . GLN B 1 85 ? 1.257 33.781 18.828 1 69.56 85 GLN B CA 1
ATOM 1520 C C . GLN B 1 85 ? 0.081 34.219 19.703 1 69.56 85 GLN B C 1
ATOM 1522 O O . GLN B 1 85 ? -0.019 35.406 20.078 1 69.56 85 GLN B O 1
ATOM 1527 N N . LEU B 1 86 ? -0.688 33.25 20 1 72 86 LEU B N 1
ATOM 1528 C CA . LEU B 1 86 ? -1.83 33.562 20.859 1 72 86 LEU B CA 1
ATOM 1529 C C . LEU B 1 86 ? -1.373 33.906 22.266 1 72 86 LEU B C 1
ATOM 1531 O O . LEU B 1 86 ? -1.956 34.812 22.906 1 72 86 LEU B O 1
ATOM 1535 N N . ALA B 1 87 ? -0.409 33.25 22.688 1 70.75 87 ALA B N 1
ATOM 1536 C CA . ALA B 1 87 ? 0.133 33.531 24.016 1 70.75 87 ALA B CA 1
ATOM 1537 C C . ALA B 1 87 ? 0.717 34.938 24.078 1 70.75 87 ALA B C 1
ATOM 1539 O O . ALA B 1 87 ? 0.582 35.625 25.109 1 70.75 87 ALA B O 1
ATOM 1540 N N . VAL B 1 88 ? 1.396 35.344 23.078 1 66.56 88 VAL B N 1
ATOM 1541 C CA . VAL B 1 88 ? 1.991 36.688 23.016 1 66.56 88 VAL B CA 1
ATOM 1542 C C . VAL B 1 88 ? 0.891 37.75 23.016 1 66.56 88 VAL B C 1
ATOM 1544 O O . VAL B 1 88 ? 1.007 38.75 23.688 1 66.56 88 VAL B O 1
ATOM 1547 N N . LEU B 1 89 ? -0.14 37.469 22.312 1 65.5 89 LEU B N 1
ATOM 1548 C CA . LEU B 1 89 ? -1.256 38.406 22.234 1 65.5 89 LEU B CA 1
ATOM 1549 C C . LEU B 1 89 ? -1.979 38.5 23.578 1 65.5 89 LEU B C 1
ATOM 1551 O O . LEU B 1 89 ? -2.391 39.562 24 1 65.5 89 LEU B O 1
ATOM 1555 N N . ASP B 1 90 ? -2.236 37.312 24 1 63.22 90 ASP B N 1
ATOM 1556 C CA . ASP B 1 90 ? -2.885 37.281 25.312 1 63.22 90 ASP B CA 1
ATOM 1557 C C . ASP B 1 90 ? -2.053 38.031 26.359 1 63.22 90 ASP B C 1
ATOM 1559 O O . ASP B 1 90 ? -2.602 38.656 27.281 1 63.22 90 ASP B O 1
ATOM 1563 N N . GLY B 1 91 ? -0.876 37.75 26.281 1 59.22 91 GLY B N 1
ATOM 1564 C CA . GLY B 1 91 ? -0.011 38.5 27.172 1 59.22 91 GLY B CA 1
ATOM 1565 C C . GLY B 1 91 ? 0.005 40 26.875 1 59.22 91 GLY B C 1
ATOM 1566 O O . GLY B 1 91 ? 0.199 40.812 27.781 1 59.22 91 GLY B O 1
ATOM 1567 N N . ALA B 1 92 ? -0.086 40.281 25.562 1 54.81 92 ALA B N 1
ATOM 1568 C CA . ALA B 1 92 ? -0.246 41.688 25.203 1 54.81 92 ALA B CA 1
ATOM 1569 C C . ALA B 1 92 ? -1.712 42.094 25.266 1 54.81 92 ALA B C 1
ATOM 1571 O O . ALA B 1 92 ? -2.609 41.281 25.094 1 54.81 92 ALA B O 1
ATOM 1572 N N . ALA B 1 93 ? -2.188 42.938 26 1 51.75 93 ALA B N 1
ATOM 1573 C CA . ALA B 1 93 ? -3.529 43.406 26.297 1 51.75 93 ALA B CA 1
ATOM 1574 C C . ALA B 1 93 ? -4.512 43.031 25.188 1 51.75 93 ALA B C 1
ATOM 1576 O O . ALA B 1 93 ? -5.719 42.938 25.438 1 51.75 93 ALA B O 1
ATOM 1577 N N . ALA B 1 94 ? -4.086 42.719 24.125 1 51.69 94 ALA B N 1
ATOM 1578 C CA . ALA B 1 94 ? -4.945 42.531 22.953 1 51.69 94 ALA B CA 1
ATOM 1579 C C . ALA B 1 94 ? -5.457 41.094 22.875 1 51.69 94 ALA B C 1
ATOM 1581 O O . ALA B 1 94 ? -6.289 40.781 22.031 1 51.69 94 ALA B O 1
ATOM 1582 N N . GLY B 1 95 ? -5.203 40.25 23.766 1 51 95 GLY B N 1
ATOM 1583 C CA . GLY B 1 95 ? -5.375 38.781 23.797 1 51 95 GLY B CA 1
ATOM 1584 C C . GLY B 1 95 ? -6.82 38.375 24 1 51 95 GLY B C 1
ATOM 1585 O O . GLY B 1 95 ? -7.203 37.25 23.609 1 51 95 GLY B O 1
ATOM 1586 N N . GLU B 1 96 ? -7.629 39.188 24.656 1 53.06 96 GLU B N 1
ATOM 1587 C CA . GLU B 1 96 ? -8.992 38.781 24.984 1 53.06 96 GLU B CA 1
ATOM 1588 C C . GLU B 1 96 ? -9.812 38.562 23.719 1 53.06 96 GLU B C 1
ATOM 1590 O O . GLU B 1 96 ? -10.586 37.594 23.625 1 53.06 96 GLU B O 1
ATOM 1595 N N . GLY B 1 97 ? -9.711 39.438 22.797 1 50.41 97 GLY B N 1
ATOM 1596 C CA . GLY B 1 97 ? -10.492 39.312 21.578 1 50.41 97 GLY B CA 1
ATOM 1597 C C . GLY B 1 97 ? -10.109 38.125 20.719 1 50.41 97 GLY B C 1
ATOM 1598 O O . GLY B 1 97 ? -10.969 37.406 20.203 1 50.41 97 GLY B O 1
ATOM 1599 N N . LEU B 1 98 ? -8.82 37.844 20.625 1 54.34 98 LEU B N 1
ATOM 1600 C CA . LEU B 1 98 ? -8.367 36.75 19.781 1 54.34 98 LEU B CA 1
ATOM 1601 C C . LEU B 1 98 ? -8.781 35.406 20.344 1 54.34 98 LEU B C 1
ATOM 1603 O O . LEU B 1 98 ? -9.18 34.5 19.609 1 54.34 98 LEU B O 1
ATOM 1607 N N . ARG B 1 99 ? -8.781 35.125 21.641 1 52.94 99 ARG B N 1
ATOM 1608 C CA . ARG B 1 99 ? -9.25 33.906 22.297 1 52.94 99 ARG B CA 1
ATOM 1609 C C . ARG B 1 99 ? -10.727 33.656 22.031 1 52.94 99 ARG B C 1
ATOM 1611 O O . ARG B 1 99 ? -11.141 32.531 21.781 1 52.94 99 ARG B O 1
ATOM 1618 N N . ALA B 1 100 ? -11.461 34.75 22.109 1 51 100 ALA B N 1
ATOM 1619 C CA . ALA B 1 100 ? -12.891 34.625 21.859 1 51 100 ALA B CA 1
ATOM 1620 C C . ALA B 1 100 ? -13.141 34.125 20.438 1 51 100 ALA B C 1
ATOM 1622 O O . ALA B 1 100 ? -14.031 33.281 20.219 1 51 100 ALA B O 1
ATOM 1623 N N . LEU B 1 101 ? -12.359 34.5 19.547 1 53.38 101 LEU B N 1
ATOM 1624 C CA . LEU B 1 101 ? -12.531 34.094 18.156 1 53.38 101 LEU B CA 1
ATOM 1625 C C . LEU B 1 101 ? -12.094 32.656 17.953 1 53.38 101 LEU B C 1
ATOM 1627 O O . LEU B 1 101 ? -12.734 31.906 17.203 1 53.38 101 LEU B O 1
ATOM 1631 N N . MET B 1 102 ? -11.094 32.25 18.672 1 53.59 102 MET B N 1
ATOM 1632 C CA . MET B 1 102 ? -10.578 30.891 18.547 1 53.59 102 MET B CA 1
ATOM 1633 C C . MET B 1 102 ? -11.516 29.891 19.219 1 53.59 102 MET B C 1
ATOM 1635 O O . MET B 1 102 ? -11.594 28.734 18.812 1 53.59 102 MET B O 1
ATOM 1639 N N . ASP B 1 103 ? -12.023 30.281 20.25 1 49.09 103 ASP B N 1
ATOM 1640 C CA . ASP B 1 103 ? -12.953 29.453 21 1 49.09 103 ASP B CA 1
ATOM 1641 C C . ASP B 1 103 ? -14.344 29.453 20.359 1 49.09 103 ASP B C 1
ATOM 1643 O O . ASP B 1 103 ? -15.211 28.672 20.75 1 49.09 103 ASP B O 1
ATOM 1647 N N . ALA B 1 104 ? -14.602 30.359 19.5 1 47.66 104 ALA B N 1
ATOM 1648 C CA . ALA B 1 104 ? -15.922 30.375 18.875 1 47.66 104 ALA B CA 1
ATOM 1649 C C . ALA B 1 104 ? -16.109 29.188 17.938 1 47.66 104 ALA B C 1
ATOM 1651 O O . ALA B 1 104 ? -15.211 28.875 17.141 1 47.66 104 ALA B O 1
ATOM 1652 N N . PRO B 1 105 ? -16.938 28.297 18.266 1 44.06 105 PRO B N 1
ATOM 1653 C CA . PRO B 1 105 ? -17.219 27.188 17.359 1 44.06 105 PRO B CA 1
ATOM 1654 C C . PRO B 1 105 ? -17.359 27.625 15.906 1 44.06 105 PRO B C 1
ATOM 1656 O O . PRO B 1 105 ? -17.734 28.766 15.641 1 44.06 105 PRO B O 1
ATOM 1659 N N . ALA B 1 106 ? -16.453 27.234 14.977 1 43.94 106 ALA B N 1
ATOM 1660 C CA . ALA B 1 106 ? -16.703 27.391 13.547 1 43.94 106 ALA B CA 1
ATOM 1661 C C . ALA B 1 106 ? -18.203 27.281 13.25 1 43.94 106 ALA B C 1
ATOM 1663 O O . ALA B 1 106 ? -18.766 26.188 13.242 1 43.94 106 ALA B O 1
ATOM 1664 N N . GLU B 1 107 ? -19.047 27.953 13.906 1 38.41 107 GLU B N 1
ATOM 1665 C CA . GLU B 1 107 ? -20.438 27.891 13.453 1 38.41 107 GLU B CA 1
ATOM 1666 C C . GLU B 1 107 ? -20.531 28.109 11.945 1 38.41 107 GLU B C 1
ATOM 1668 O O . GLU B 1 107 ? -20.078 29.125 11.43 1 38.41 107 GLU B O 1
ATOM 1673 N N . LEU B 1 108 ? -20.266 27 11.125 1 37.44 108 LEU B N 1
ATOM 1674 C CA . LEU B 1 108 ? -20.844 26.984 9.781 1 37.44 108 LEU B CA 1
ATOM 1675 C C . LEU B 1 108 ? -22.172 27.719 9.75 1 37.44 108 LEU B C 1
ATOM 1677 O O . LEU B 1 108 ? -23.141 27.312 10.414 1 37.44 108 LEU B O 1
ATOM 1681 N N . HIS B 1 109 ? -22.203 29 9.906 1 37.78 109 HIS B N 1
ATOM 1682 C CA . HIS B 1 109 ? -23.422 29.734 9.555 1 37.78 109 HIS B CA 1
ATOM 1683 C C . HIS B 1 109 ? -24 29.234 8.234 1 37.78 109 HIS B C 1
ATOM 1685 O O . HIS B 1 109 ? -23.891 29.906 7.211 1 37.78 109 HIS B O 1
ATOM 1691 N N . GLY B 1 110 ? -23.938 27.984 7.965 1 38.16 110 GLY B N 1
ATOM 1692 C CA . GLY B 1 110 ? -24.812 27.578 6.871 1 38.16 110 GLY B CA 1
ATOM 1693 C C . GLY B 1 110 ? -26.266 27.969 7.09 1 38.16 110 GLY B C 1
ATOM 1694 O O . GLY B 1 110 ? -27.031 27.203 7.664 1 38.16 110 GLY B O 1
ATOM 1695 N N . GLU B 1 111 ? -26.547 29.203 7.578 1 36.44 111 GLU B N 1
ATOM 1696 C CA . GLU B 1 111 ? -27.969 29.516 7.457 1 36.44 111 GLU B CA 1
ATOM 1697 C C . GLU B 1 111 ? -28.438 29.375 6.012 1 36.44 111 GLU B C 1
ATOM 1699 O O . GLU B 1 111 ? -27.984 30.125 5.137 1 36.44 111 GLU B O 1
ATOM 1704 N N . VAL B 1 112 ? -28.562 28.141 5.551 1 38.09 112 VAL B N 1
ATOM 1705 C CA . VAL B 1 112 ? -29.422 27.953 4.383 1 38.09 112 VAL B CA 1
ATOM 1706 C C . VAL B 1 112 ? -30.797 28.578 4.641 1 38.09 112 VAL B C 1
ATOM 1708 O O . VAL B 1 112 ? -31.484 28.203 5.594 1 38.09 112 VAL B O 1
ATOM 1711 N N . ARG B 1 113 ? -30.953 29.922 4.402 1 40.19 113 ARG B N 1
ATOM 1712 C CA . ARG B 1 113 ? -32.281 30.5 4.258 1 40.19 113 ARG B CA 1
ATOM 1713 C C . ARG B 1 113 ? -33.156 29.656 3.342 1 40.19 113 ARG B C 1
ATOM 1715 O O . ARG B 1 113 ? -32.812 29.438 2.174 1 40.19 113 ARG B O 1
ATOM 1722 N N . ALA B 1 114 ? -33.844 28.672 3.889 1 41.12 114 ALA B N 1
ATOM 1723 C CA . ALA B 1 114 ? -35 28.031 3.217 1 41.12 114 ALA B CA 1
ATOM 1724 C C . ALA B 1 114 ? -35.969 29.078 2.693 1 41.12 114 ALA B C 1
ATOM 1726 O O . ALA B 1 114 ? -36.469 29.922 3.455 1 41.12 114 ALA B O 1
ATOM 1727 N N . GLY B 1 115 ? -35.75 29.609 1.505 1 38.25 115 GLY B N 1
ATOM 1728 C CA . GLY B 1 115 ? -36.719 30.391 0.742 1 38.25 115 GLY B CA 1
ATOM 1729 C C . GLY B 1 115 ? -38.125 29.906 0.898 1 38.25 115 GLY B C 1
ATOM 1730 O O . GLY B 1 115 ? -38.406 28.703 0.849 1 38.25 115 GLY B O 1
ATOM 1731 N N . GLY B 1 116 ? -38.906 30.547 1.727 1 33.41 116 GLY B N 1
ATOM 1732 C CA . GLY B 1 116 ? -40.344 30.422 1.914 1 33.41 116 GLY B CA 1
ATOM 1733 C C . GLY B 1 116 ? -41.094 30.344 0.608 1 33.41 116 GLY B C 1
ATOM 1734 O O . GLY B 1 116 ? -40.625 30.781 -0.432 1 33.41 116 GLY B O 1
ATOM 1735 N N . SER B 1 117 ? -41.906 29.234 0.495 1 38.59 117 SER B N 1
ATOM 1736 C CA . SER B 1 117 ? -42.938 28.922 -0.472 1 38.59 117 SER B CA 1
ATOM 1737 C C . SER B 1 117 ? -43.906 30.094 -0.667 1 38.59 117 SER B C 1
ATOM 1739 O O . SER B 1 117 ? -44.781 30.344 0.175 1 38.59 117 SER B O 1
ATOM 1741 N N . HIS B 1 118 ? -43.531 31.359 -1.144 1 31.23 118 HIS B N 1
ATOM 1742 C CA . HIS B 1 118 ? -44.688 31.984 -1.766 1 31.23 118 HIS B CA 1
ATOM 1743 C C . HIS B 1 118 ? -45.094 31.266 -3.051 1 31.23 118 HIS B C 1
ATOM 1745 O O . HIS B 1 118 ? -44.219 30.828 -3.814 1 31.23 118 HIS B O 1
#

Organism: Piscinibacter sakaiensis (NCBI:txid1547922)

Foldseek 3Di:
DLPPPDDDDPVPFAEDEPVCCVVCDPVNVVVVCVVRQKYFYDYVNHTDDMDGDPVSVVSVVVSVVVVVVVPPPVVVVVVVVVVVVLVVCCVVVNNPVVVCVVPPPPPPPPPPPPPDDD/DLPPPDDDDPVPFAEDEPVVCVVCDPVNVVVVCVVRQKYFYDYVNHTDDMDGDPVSVVSSVVSVVVVVVVPPPVVVVVVVVVVVVLVVCCVVVNNPVVVVVVPPPPPPPPPPPPPDDD

Nearest PDB structures (foldseek):
  2a6q-assembly3_D  TM=7.988E-01  e=7.345E-02  Escherichia coli
  6o2p-assembly1_A  TM=2.662E-01  e=3.590E+00  Homo sapiens
  8vt4-assembly1_B  TM=2.511E-01  e=3.590E+00  Homo sapiens
  8vux-assembly1_B  TM=2.965E-01  e=5.050E+00  Homo sapiens
  2a6q-assembly3_D  TM=7.989E-01  e=8.018E-02  Escherichia coli

Radius of gyration: 27.13 Å; Cα contacts (8 Å, |Δi|>4): 254; chains: 2; bounding box: 87×76×45 Å